Protein AF-A0A1E7FAP7-F1 (afdb_monomer_lite)

Foldseek 3Di:
DVCLQDADDDAEAALPDPCLCPPPVHNVVSRVVSLVVSLVSFQVLLVSLHEYEYEYYPCLVVVLVSLVCLQVVVVVVCPDDDDPPCQLVVSCSSGRLAYEHAQDQDFLVSLVSVVVVLCCSLPVPPPPPPDDDDDDDDDDDDDDDDDDDDDDDDDDDDDPDDDPPPPDDSRPDDHYAYEHWLVRQPVVQPDPVSVVRSLRNLVSDDPVRYHYALPDDDPVSRVVGRLSSVVSSVVSNVVVVPPPPPDDDDDDDDDPDPPCDPVNSVVVCVVVVHPPVVVVD

InterPro domains:
  IPR001130 3'-5' ssDNA/RNA exonuclease TatD-like [PF01026] (2-133)
  IPR032466 Metal-dependent hydrolase [SSF51556] (4-218)
  IPR053044 Metallo-dependent Hydrolase/TatD-type [PTHR47345] (1-240)

Organism: NCBI:txid635003

Secondary structure (DSSP, 8-state):
---TTPPEEEEEEETT-HHHHH-TTHHHHHHHHHHHHHHHHHHHHHHTT--EEEEEES-HHHHHHHHHHHHHHHHHH--S---TTTHHHHHHHTS-S-EEEET----HHHHHHHHHHHHHHH-GGG----------------------------------PPPTTTTS-TTSS--EEEEEEHIIIIIT--SHHHHHHHHHHHHHS-GGGEEEE---SSSTTHHHHHHHHHHHHHHHHHTTSSSS-SS---------S----HHHHHHHHHHTT--GGGG--

Sequence (281 aa):
MKHPKCLVGEIGLCKIAKWVRKHPKGKSFAMSIQKRIFKKQLLLAAKLRRPVSVHCVNCHGIFVETIKEIINNNNKDDGNNNKSQDNNSRLRRLLPPVIGMHSFTGTAHHVKELLELERQIVSPFSSSKVSRKRSKTRIKKSLEQQQQQGAPNGTNSDEEKEDPSSSQSSHNKPIFYFGFSHSVNYAMCTSEKSRKKGKKAVQAVPFNRLLVESDVHSPEDVAGGTIGAISYITWALLASSGDNNRNSSNNNDNNDGSKFTVKDIASITSKNGLTFLNSLD

pLDDT: mean 74.35, std 26.43, range [26.03, 98.62]

Radius of gyration: 24.29 Å; chains: 1; bounding box: 61×63×61 Å

Structure (mmCIF, N/CA/C/O backbone):
data_AF-A0A1E7FAP7-F1
#
_entry.id   AF-A0A1E7FAP7-F1
#
loop_
_atom_site.group_PDB
_atom_site.id
_atom_site.type_symbol
_atom_site.label_atom_id
_atom_site.label_alt_id
_atom_site.label_comp_id
_atom_site.label_asym_id
_atom_site.label_entity_id
_atom_site.label_seq_id
_atom_site.pdbx_PDB_ins_code
_atom_site.Cartn_x
_atom_site.Cartn_y
_atom_site.Cartn_z
_atom_site.occupancy
_atom_site.B_iso_or_equiv
_atom_site.auth_seq_id
_atom_site.auth_comp_id
_atom_site.auth_asym_id
_atom_site.auth_atom_id
_atom_site.pdbx_PDB_model_num
ATOM 1 N N . MET A 1 1 ? -23.107 -13.731 5.567 1.00 63.81 1 MET A N 1
ATOM 2 C CA . MET A 1 1 ? -22.367 -13.208 4.387 1.00 63.81 1 MET A CA 1
ATOM 3 C C . MET A 1 1 ? -21.853 -14.387 3.572 1.00 63.81 1 MET A C 1
ATOM 5 O O . MET A 1 1 ? -21.353 -15.318 4.184 1.00 63.81 1 MET A O 1
ATOM 9 N N . LYS A 1 2 ? -21.939 -14.341 2.234 1.00 83.06 2 LYS A N 1
ATOM 10 C CA . LYS A 1 2 ? -21.579 -15.460 1.335 1.00 83.06 2 LYS A CA 1
ATOM 11 C C . LYS A 1 2 ? -20.077 -15.804 1.314 1.00 83.06 2 LYS A C 1
ATOM 13 O O . LYS A 1 2 ? -19.728 -16.957 1.110 1.00 83.06 2 LYS A O 1
ATOM 18 N N . HIS A 1 3 ? -19.194 -14.838 1.586 1.00 85.62 3 HIS A N 1
ATOM 19 C CA . HIS A 1 3 ? -17.739 -15.051 1.584 1.00 85.62 3 HIS A CA 1
ATOM 20 C C . HIS A 1 3 ? -17.078 -14.485 2.851 1.00 85.62 3 HIS A C 1
ATOM 22 O O . HIS A 1 3 ? -16.508 -13.392 2.843 1.00 85.62 3 HIS A O 1
ATOM 28 N N . PRO A 1 4 ? -17.156 -15.211 3.980 1.00 83.44 4 PRO A N 1
ATOM 29 C CA . PRO A 1 4 ? -16.746 -14.708 5.284 1.00 83.44 4 PRO A CA 1
ATOM 30 C C . PRO A 1 4 ? -15.230 -14.610 5.472 1.00 83.44 4 PRO A C 1
ATOM 32 O O . PRO A 1 4 ? -14.810 -14.119 6.516 1.00 83.44 4 PRO A O 1
ATOM 35 N N . LYS A 1 5 ? -14.411 -15.005 4.490 1.00 86.81 5 LYS A N 1
ATOM 36 C CA . LYS A 1 5 ? -12.938 -14.917 4.525 1.00 86.81 5 LYS A CA 1
ATOM 37 C C . LYS A 1 5 ? -12.346 -13.950 3.489 1.00 86.81 5 LYS A C 1
ATOM 39 O O . LYS A 1 5 ? -11.139 -13.746 3.489 1.00 86.81 5 LYS A O 1
ATOM 44 N N . CYS A 1 6 ? -13.167 -13.326 2.640 1.00 89.31 6 CYS A N 1
ATOM 45 C CA . CYS A 1 6 ? -12.666 -12.361 1.661 1.00 89.31 6 CYS A CA 1
ATOM 46 C C . CYS A 1 6 ? -12.089 -11.115 2.340 1.00 89.31 6 CYS A C 1
ATOM 48 O O . CYS A 1 6 ? -12.597 -10.671 3.376 1.00 89.31 6 CYS A O 1
ATOM 50 N N . LEU A 1 7 ? -11.050 -10.556 1.725 1.00 94.44 7 LEU A N 1
ATOM 51 C CA . LEU A 1 7 ? -10.516 -9.228 2.019 1.00 94.44 7 LEU A CA 1
ATOM 52 C C . LEU A 1 7 ? -11.268 -8.152 1.221 1.00 94.44 7 LEU A C 1
ATOM 54 O O . LEU A 1 7 ? -12.031 -8.463 0.307 1.00 94.44 7 LEU A O 1
ATOM 58 N N . VAL A 1 8 ? -11.050 -6.884 1.564 1.00 96.31 8 VAL A N 1
ATOM 59 C CA . VAL A 1 8 ? -11.522 -5.731 0.786 1.00 96.31 8 VAL A CA 1
ATOM 60 C C . VAL A 1 8 ? -10.364 -5.210 -0.066 1.00 96.31 8 VAL A C 1
ATOM 62 O O . VAL A 1 8 ? -9.331 -4.811 0.465 1.00 96.31 8 VAL A O 1
ATOM 65 N N . GLY A 1 9 ? -10.519 -5.196 -1.385 1.00 93.25 9 GLY A N 1
ATOM 66 C CA . GLY A 1 9 ? -9.482 -4.698 -2.283 1.00 93.25 9 GLY A CA 1
ATOM 67 C C . GLY A 1 9 ? -9.866 -4.805 -3.762 1.00 93.25 9 GLY A C 1
ATOM 68 O O . GLY A 1 9 ? -10.858 -5.449 -4.088 1.00 93.25 9 GLY A O 1
ATOM 69 N N . GLU A 1 10 ? -9.123 -4.165 -4.664 1.00 95.31 10 GLU A N 1
ATOM 70 C CA . GLU A 1 10 ? -8.099 -3.152 -4.357 1.00 95.31 10 GLU A CA 1
ATOM 71 C C . GLU A 1 10 ? -8.735 -1.778 -4.105 1.00 95.31 10 GLU A C 1
ATOM 73 O O . GLU A 1 10 ? -9.495 -1.257 -4.921 1.00 95.31 10 GLU A O 1
ATOM 78 N N . ILE A 1 11 ? -8.416 -1.175 -2.958 1.00 97.94 11 ILE A N 1
ATOM 79 C CA . ILE A 1 11 ? -8.806 0.203 -2.620 1.00 97.94 11 ILE A CA 1
ATOM 80 C C . ILE A 1 11 ? -7.554 1.071 -2.571 1.00 97.94 11 ILE A C 1
ATOM 82 O O . ILE A 1 11 ? -6.468 0.553 -2.321 1.00 97.94 11 ILE A O 1
ATOM 86 N N . GLY A 1 12 ? -7.642 2.387 -2.777 1.00 97.31 12 GLY A N 1
ATOM 87 C CA . GLY A 1 12 ? -6.394 3.142 -2.771 1.00 97.31 12 GLY A CA 1
ATOM 88 C C . GLY A 1 12 ? -6.395 4.587 -3.224 1.00 97.31 12 GLY A C 1
ATOM 89 O O . GLY A 1 12 ? -7.428 5.205 -3.481 1.00 97.31 12 GLY A O 1
ATOM 90 N N . LEU A 1 13 ? -5.170 5.104 -3.324 1.00 98.12 13 LEU A N 1
ATOM 91 C CA . LEU A 1 13 ? -4.847 6.470 -3.721 1.00 98.12 13 LEU A CA 1
ATOM 92 C C . LEU A 1 13 ? -3.794 6.460 -4.836 1.00 98.12 13 LEU A C 1
ATOM 94 O O . LEU A 1 13 ? -2.697 5.927 -4.672 1.00 98.12 13 LEU A O 1
ATOM 98 N N . CYS A 1 14 ? -4.089 7.102 -5.963 1.00 97.56 14 CYS A N 1
ATOM 99 C CA . CYS A 1 14 ? -3.213 7.122 -7.128 1.00 97.56 14 CYS A CA 1
ATOM 100 C C . CYS A 1 14 ? -3.229 8.491 -7.814 1.00 97.56 14 CYS A C 1
ATOM 102 O O . CYS A 1 14 ? -4.152 8.837 -8.553 1.00 97.56 14 CYS A O 1
ATOM 104 N N . LYS A 1 15 ? -2.147 9.260 -7.625 1.00 96.44 15 LYS A N 1
ATOM 105 C CA . LYS A 1 15 ? -1.979 10.604 -8.213 1.00 96.44 15 LYS A CA 1
ATOM 106 C C . LYS A 1 15 ? -1.785 10.583 -9.727 1.00 96.44 15 LYS A C 1
ATOM 108 O O . LYS A 1 15 ? -1.886 11.636 -10.359 1.00 96.44 15 LYS A O 1
ATOM 113 N N . ILE A 1 16 ? -1.435 9.423 -10.284 1.00 94.75 16 ILE A N 1
ATOM 114 C CA . ILE A 1 16 ? -1.139 9.243 -11.710 1.00 94.75 16 ILE A CA 1
ATOM 115 C C . ILE A 1 16 ? -2.283 8.569 -12.475 1.00 94.75 16 ILE A C 1
ATOM 117 O O . ILE A 1 16 ? -2.218 8.484 -13.704 1.00 94.75 16 ILE A O 1
ATOM 121 N N . ALA A 1 17 ? -3.351 8.158 -11.782 1.00 95.12 17 ALA A N 1
ATOM 122 C CA . ALA A 1 17 ? -4.531 7.578 -12.405 1.00 95.12 17 ALA A CA 1
ATOM 123 C C . ALA A 1 17 ? -5.078 8.508 -13.497 1.00 95.12 17 ALA A C 1
ATOM 125 O O . ALA A 1 17 ? -5.172 9.726 -13.309 1.00 95.12 17 ALA A O 1
ATOM 126 N N . LYS A 1 18 ? -5.452 7.932 -14.648 1.00 96.25 18 LYS A N 1
ATOM 127 C CA . LYS A 1 18 ? -5.958 8.686 -15.810 1.00 96.25 18 LYS A CA 1
ATOM 128 C C . LYS A 1 18 ? -7.118 9.601 -15.416 1.00 96.25 18 LYS A C 1
ATOM 130 O O . LYS A 1 18 ? -7.102 10.774 -15.773 1.00 96.25 18 LYS A O 1
ATOM 135 N N . TRP A 1 19 ? -8.065 9.083 -14.631 1.00 95.75 19 TRP A N 1
ATOM 136 C CA . TRP A 1 19 ? -9.213 9.843 -14.136 1.00 95.75 19 TRP A CA 1
ATOM 137 C C . TRP A 1 19 ? -8.796 11.035 -13.264 1.00 95.75 19 TRP A C 1
ATOM 139 O O . TRP A 1 19 ? -9.267 12.141 -13.492 1.00 95.75 19 TRP A O 1
ATOM 149 N N . VAL A 1 20 ? -7.840 10.855 -12.344 1.00 96.38 20 VAL A N 1
ATOM 150 C CA . VAL A 1 20 ? -7.323 11.943 -11.492 1.00 96.38 20 VAL A CA 1
ATOM 151 C C . VAL A 1 20 ? -6.638 13.034 -12.317 1.00 96.38 20 VAL A C 1
ATOM 153 O O . VAL A 1 20 ? -6.824 14.220 -12.052 1.00 96.38 20 VAL A O 1
ATOM 156 N N . ARG A 1 21 ? -5.845 12.648 -13.324 1.00 96.94 21 ARG A N 1
ATOM 157 C CA . ARG A 1 21 ? -5.105 13.599 -14.168 1.00 96.94 21 ARG A CA 1
ATOM 158 C C . ARG A 1 21 ? -5.990 14.351 -15.161 1.00 96.94 21 ARG A C 1
ATOM 160 O O . ARG A 1 21 ? -5.651 15.475 -15.506 1.00 96.94 21 ARG A O 1
ATOM 167 N N . LYS A 1 22 ? -7.081 13.736 -15.625 1.00 97.06 22 LYS A N 1
ATOM 168 C CA . LYS A 1 22 ? -7.977 14.288 -16.656 1.00 97.06 22 LYS A CA 1
ATOM 169 C C . LYS A 1 22 ? -9.318 14.790 -16.106 1.00 97.06 22 LYS A C 1
ATOM 171 O O . LYS A 1 22 ? -10.223 15.067 -16.885 1.00 97.06 22 LYS A O 1
ATOM 176 N N . HIS A 1 23 ? -9.480 14.870 -14.786 1.00 97.69 23 HIS A N 1
ATOM 177 C CA . HIS A 1 23 ? -10.752 15.267 -14.192 1.00 97.69 23 HIS A CA 1
ATOM 178 C C . HIS A 1 23 ? -11.113 16.720 -14.567 1.00 97.69 23 HIS A C 1
ATOM 180 O O . HIS A 1 23 ? -10.270 17.598 -14.369 1.00 97.69 23 HIS A O 1
ATOM 186 N N . PRO A 1 24 ? -12.354 17.021 -15.004 1.00 97.44 24 PRO A N 1
ATOM 187 C CA . PRO A 1 24 ? -12.743 18.363 -15.466 1.00 97.44 24 PRO A CA 1
ATOM 188 C C . PRO A 1 24 ? -12.530 19.475 -14.430 1.00 97.44 24 PRO A C 1
ATOM 190 O O . PRO A 1 24 ? -12.135 20.583 -14.762 1.00 97.44 24 PRO A O 1
ATOM 193 N N . LYS A 1 25 ? -12.741 19.161 -13.146 1.00 97.62 25 LYS A N 1
ATOM 194 C CA . LYS A 1 25 ? -12.529 20.086 -12.012 1.00 97.62 25 LYS A CA 1
ATOM 195 C C . LYS A 1 25 ? -11.083 20.114 -11.482 1.00 97.62 25 LYS A C 1
ATOM 197 O O . LYS A 1 25 ? -10.828 20.607 -10.387 1.00 97.62 25 LYS A O 1
ATOM 202 N N . GLY A 1 26 ? -10.142 19.528 -12.221 1.00 97.50 26 GLY A N 1
ATOM 203 C CA . GLY A 1 26 ? -8.725 19.485 -11.878 1.00 97.50 26 GLY A CA 1
ATOM 204 C C . GLY A 1 26 ? -8.324 18.387 -10.886 1.00 97.50 26 GLY A C 1
ATOM 205 O O . GLY A 1 26 ? -9.141 17.731 -10.233 1.00 97.50 26 GLY A O 1
ATOM 206 N N . LYS A 1 27 ? -7.003 18.2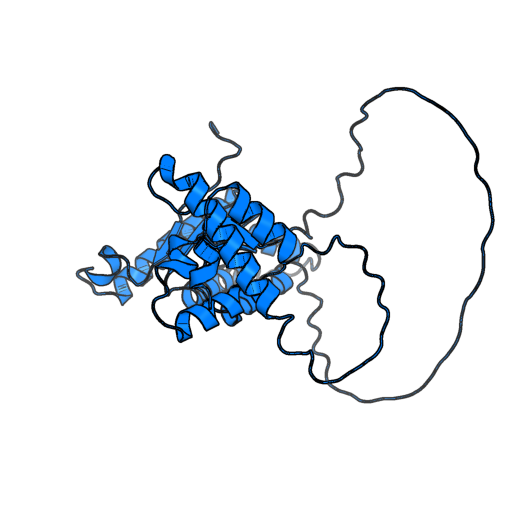03 -10.767 1.00 96.44 27 LYS A N 1
ATOM 207 C CA . LYS A 1 27 ? -6.366 17.131 -9.984 1.00 96.44 27 LYS A CA 1
ATOM 208 C C . LYS A 1 27 ? -6.671 17.204 -8.489 1.00 96.44 27 LYS A C 1
ATOM 210 O O . LYS A 1 27 ? -6.898 16.168 -7.873 1.00 96.44 27 LYS A O 1
ATOM 215 N N . SER A 1 28 ? -6.661 18.402 -7.900 1.00 96.88 28 SER A N 1
ATOM 216 C CA . SER A 1 28 ? -6.906 18.581 -6.459 1.00 96.88 28 SER A CA 1
ATOM 217 C C . SER A 1 28 ? -8.310 18.106 -6.072 1.00 96.88 28 SER A C 1
ATOM 219 O O . SER A 1 28 ? -8.473 17.313 -5.145 1.00 96.88 28 SER A O 1
ATOM 221 N N . PHE A 1 29 ? -9.315 18.490 -6.865 1.00 97.94 29 PHE A N 1
ATOM 222 C CA . PHE A 1 29 ? -10.693 18.044 -6.684 1.00 97.94 29 PHE A CA 1
ATOM 223 C C . PHE A 1 29 ? -10.840 16.526 -6.862 1.00 97.94 29 PHE A C 1
ATOM 225 O O . PHE A 1 29 ? -11.475 15.855 -6.053 1.00 97.94 29 PHE A O 1
ATOM 232 N N . ALA A 1 30 ? -10.213 15.948 -7.888 1.00 97.75 30 ALA A N 1
ATOM 233 C CA . ALA A 1 30 ? -10.249 14.500 -8.088 1.00 97.75 30 ALA A CA 1
ATOM 234 C C . ALA A 1 30 ? -9.602 13.735 -6.920 1.00 97.75 30 ALA A C 1
ATOM 236 O O . ALA A 1 30 ? -10.143 12.736 -6.443 1.00 97.75 30 ALA A O 1
ATOM 237 N N . MET A 1 31 ? -8.466 14.230 -6.418 1.00 97.62 31 MET A N 1
ATOM 238 C CA . MET A 1 31 ? -7.789 13.657 -5.255 1.00 97.62 31 MET A CA 1
ATOM 239 C C . MET A 1 31 ? -8.633 13.761 -3.983 1.00 97.62 31 MET A C 1
ATOM 241 O O . MET A 1 31 ? -8.606 12.827 -3.183 1.00 97.62 31 MET A O 1
ATOM 245 N N . SER A 1 32 ? -9.402 14.839 -3.789 1.00 97.81 32 SER A N 1
ATOM 246 C CA . SER A 1 32 ? -10.282 14.965 -2.619 1.00 97.81 32 SER A CA 1
ATOM 247 C C . SER A 1 32 ? -11.418 13.937 -2.651 1.00 97.81 32 SER A C 1
ATOM 249 O O . SER A 1 32 ? -11.712 13.313 -1.628 1.00 97.81 32 SER A O 1
ATOM 251 N N . ILE A 1 33 ? -11.993 13.667 -3.831 1.00 98.06 33 ILE A N 1
ATOM 252 C CA . ILE A 1 33 ? -12.966 12.581 -4.020 1.00 98.06 33 ILE A CA 1
ATOM 253 C C . ILE A 1 33 ? -12.321 11.227 -3.722 1.00 98.06 33 ILE A C 1
ATOM 255 O O . ILE A 1 33 ? -12.885 10.447 -2.953 1.00 98.06 33 ILE A O 1
ATOM 259 N N . GLN A 1 34 ? -11.142 10.960 -4.292 1.00 97.94 34 GLN A N 1
ATOM 260 C CA . GLN A 1 34 ? -10.440 9.691 -4.105 1.00 97.94 34 GLN A CA 1
ATOM 261 C C . GLN A 1 34 ? -10.106 9.448 -2.624 1.00 97.94 34 GLN A C 1
ATOM 263 O O . GLN A 1 34 ? -10.447 8.392 -2.098 1.00 97.94 34 GLN A O 1
ATOM 268 N N . LYS A 1 35 ? -9.557 10.452 -1.918 1.00 98.31 35 LYS A N 1
ATOM 269 C CA . LYS A 1 35 ? -9.295 10.407 -0.465 1.00 98.31 35 LYS A CA 1
ATOM 270 C C . LYS A 1 35 ? -10.569 10.125 0.331 1.00 98.31 35 LYS A C 1
ATOM 272 O O . LYS A 1 35 ? -10.563 9.274 1.218 1.00 98.31 35 LYS A O 1
ATOM 277 N N . ARG A 1 36 ? -11.681 10.788 -0.008 1.00 98.12 36 ARG A N 1
ATOM 278 C CA . ARG A 1 36 ? -12.974 10.600 0.666 1.00 98.12 36 ARG A CA 1
ATOM 279 C C . ARG A 1 36 ? -13.523 9.182 0.492 1.00 98.12 36 ARG A C 1
ATOM 281 O O . ARG A 1 36 ? -13.986 8.597 1.469 1.00 98.12 36 ARG A O 1
ATOM 288 N N . ILE A 1 37 ? -13.489 8.639 -0.725 1.00 98.12 37 ILE A N 1
ATOM 289 C CA . ILE A 1 37 ? -13.960 7.273 -1.010 1.00 98.12 37 ILE A CA 1
ATOM 290 C C . ILE A 1 37 ? -13.062 6.255 -0.307 1.00 98.12 37 ILE A C 1
ATOM 292 O O . ILE A 1 37 ? -13.565 5.405 0.424 1.00 98.12 37 ILE A O 1
ATOM 296 N N . PHE A 1 38 ? -11.746 6.408 -0.444 1.00 98.50 38 PHE A N 1
ATOM 297 C CA . PHE A 1 38 ? -10.759 5.551 0.199 1.00 98.50 38 PHE A CA 1
ATOM 298 C C . PHE A 1 38 ? -10.941 5.494 1.725 1.00 98.50 38 PHE A C 1
ATOM 300 O O . PHE A 1 38 ? -11.019 4.410 2.302 1.00 98.50 38 PHE A O 1
ATOM 307 N N . LYS A 1 39 ? -11.116 6.650 2.383 1.00 98.12 39 LYS A N 1
ATOM 308 C CA . LYS A 1 39 ? -11.398 6.732 3.827 1.00 98.12 39 LYS A CA 1
ATOM 309 C C . LYS A 1 39 ? -12.672 5.973 4.208 1.00 98.12 39 LYS A C 1
ATOM 311 O O . LYS A 1 39 ? -12.667 5.224 5.180 1.00 98.12 39 LYS A O 1
ATOM 316 N N . LYS A 1 40 ? -13.757 6.121 3.437 1.00 97.81 40 LYS A N 1
ATOM 317 C CA . LYS A 1 40 ? -15.011 5.382 3.678 1.00 97.81 40 LYS A CA 1
ATOM 318 C C . LYS A 1 40 ? -14.829 3.869 3.522 1.00 97.81 40 LYS A C 1
ATOM 320 O O . LYS A 1 40 ? -15.354 3.120 4.340 1.00 97.81 40 LYS A O 1
ATOM 325 N N . GLN A 1 41 ? -14.076 3.424 2.517 1.00 98.12 41 GLN A N 1
ATOM 326 C CA . GLN A 1 41 ? -13.780 2.004 2.305 1.00 98.12 41 GLN A CA 1
ATOM 327 C C . GLN A 1 41 ? -12.939 1.419 3.449 1.00 98.12 41 GLN A C 1
ATOM 329 O O . GLN A 1 41 ? -13.262 0.337 3.937 1.00 98.12 41 GLN A O 1
ATOM 334 N N . LEU A 1 42 ? -11.928 2.152 3.934 1.00 97.94 42 LEU A N 1
ATOM 335 C CA . LEU A 1 42 ? -11.142 1.757 5.109 1.00 97.94 42 LEU A CA 1
ATOM 336 C C . LEU A 1 42 ? -12.013 1.599 6.360 1.00 97.94 42 LEU A C 1
ATOM 338 O O . LEU A 1 42 ? -11.922 0.580 7.040 1.00 97.94 42 LEU A O 1
ATOM 342 N N . LEU A 1 43 ? -12.875 2.579 6.648 1.00 96.38 43 LEU A N 1
ATOM 343 C CA . LEU A 1 43 ? -13.772 2.535 7.808 1.00 96.38 43 LEU A CA 1
ATOM 344 C C . LEU A 1 43 ? -14.787 1.389 7.705 1.00 96.38 43 LEU A C 1
ATOM 346 O O . LEU A 1 43 ? -15.072 0.719 8.697 1.00 96.38 43 LEU A O 1
ATOM 350 N N . LEU A 1 44 ? -15.309 1.121 6.504 1.00 95.69 44 LEU A N 1
ATOM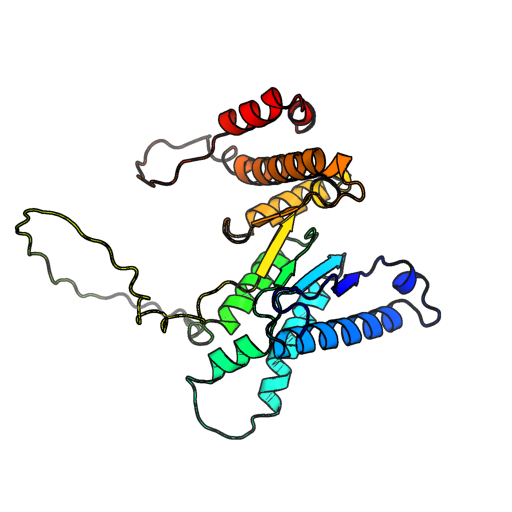 351 C CA . LEU A 1 44 ? -16.192 -0.020 6.272 1.00 95.69 44 LEU A CA 1
ATOM 352 C C . LEU A 1 44 ? -15.460 -1.348 6.510 1.00 95.69 44 LEU A C 1
ATOM 354 O O . LEU A 1 44 ? -15.986 -2.217 7.203 1.00 95.69 44 LEU A O 1
ATOM 358 N N . ALA A 1 45 ? -14.239 -1.500 5.994 1.00 96.62 45 ALA A N 1
ATOM 359 C CA . ALA A 1 45 ? -13.423 -2.689 6.227 1.00 96.62 45 ALA A CA 1
ATOM 360 C C . ALA A 1 45 ? -13.073 -2.867 7.714 1.00 96.62 45 ALA A C 1
ATOM 362 O O . ALA A 1 45 ? -13.139 -3.984 8.228 1.00 96.62 45 ALA A O 1
ATOM 363 N N . ALA A 1 46 ? -12.795 -1.773 8.432 1.00 95.38 46 ALA A N 1
ATOM 364 C CA . ALA A 1 46 ? -12.611 -1.782 9.881 1.00 95.38 46 ALA A CA 1
ATOM 365 C C . ALA A 1 46 ? -13.869 -2.283 10.608 1.00 95.38 46 ALA A C 1
ATOM 367 O O . ALA A 1 46 ? -13.777 -3.226 11.395 1.00 95.38 46 ALA A O 1
ATOM 368 N N . LYS A 1 47 ? -15.050 -1.737 10.277 1.00 93.62 47 LYS A N 1
ATOM 369 C CA . LYS A 1 47 ? -16.347 -2.152 10.844 1.00 93.62 47 LYS A CA 1
ATOM 370 C C . LYS A 1 47 ? -16.647 -3.630 10.587 1.00 93.62 47 LYS A C 1
ATOM 372 O O . LYS A 1 47 ? -17.125 -4.325 11.474 1.00 93.62 47 LYS A O 1
ATOM 377 N N . LEU A 1 48 ? -16.340 -4.118 9.387 1.00 93.25 48 LEU A N 1
ATOM 378 C CA . LEU A 1 48 ? -16.553 -5.512 8.991 1.00 93.25 48 LEU A CA 1
ATOM 379 C C . LEU A 1 48 ? -15.422 -6.457 9.433 1.00 93.25 48 LEU A C 1
ATOM 381 O O . LEU A 1 48 ? -15.482 -7.647 9.124 1.00 93.25 48 LEU A O 1
ATOM 385 N N . ARG A 1 49 ? -14.389 -5.939 10.114 1.00 93.88 49 ARG A N 1
ATOM 386 C CA . ARG A 1 49 ? -13.175 -6.671 10.517 1.00 93.88 49 ARG A CA 1
ATOM 387 C C . ARG A 1 49 ? -12.513 -7.412 9.346 1.00 93.88 49 ARG A C 1
ATOM 389 O O . ARG A 1 49 ? -12.094 -8.558 9.476 1.00 93.88 49 ARG A O 1
ATOM 396 N N . ARG A 1 50 ? -12.402 -6.741 8.197 1.00 95.31 50 ARG A N 1
ATOM 397 C CA . ARG A 1 50 ? -11.824 -7.281 6.957 1.00 95.31 50 ARG A CA 1
ATOM 398 C C . ARG A 1 50 ? -10.410 -6.765 6.721 1.00 95.31 50 ARG A C 1
ATOM 400 O O . ARG A 1 50 ? -10.226 -5.551 6.780 1.00 95.31 50 ARG A O 1
ATOM 407 N N . PRO A 1 51 ? -9.427 -7.637 6.423 1.00 96.88 51 PRO A N 1
ATOM 408 C CA . PRO A 1 51 ? -8.152 -7.204 5.863 1.00 96.88 51 PRO A CA 1
ATOM 409 C C . PRO A 1 51 ? -8.367 -6.372 4.600 1.00 96.88 51 PRO A C 1
ATOM 411 O O . PRO A 1 51 ? -9.347 -6.590 3.879 1.00 96.88 51 PRO A O 1
ATOM 414 N N . VAL A 1 52 ? -7.450 -5.450 4.324 1.00 98.31 52 VAL A N 1
ATOM 415 C CA . VAL A 1 52 ? -7.475 -4.648 3.097 1.00 98.31 52 VAL A CA 1
ATOM 416 C C . VAL A 1 52 ? -6.203 -4.839 2.285 1.00 98.31 52 VAL A C 1
ATOM 418 O O . VAL A 1 52 ? -5.112 -4.875 2.854 1.00 98.31 52 VAL A O 1
ATOM 421 N N . SER A 1 53 ? -6.354 -4.913 0.963 1.00 98.31 53 SER A N 1
ATOM 422 C CA . SER A 1 53 ? -5.259 -4.671 0.017 1.00 98.31 53 SER A CA 1
ATOM 423 C C . SER A 1 53 ? -5.343 -3.223 -0.469 1.00 98.31 53 SER A C 1
ATOM 425 O O . SER A 1 53 ? -6.408 -2.775 -0.916 1.00 98.31 53 SER A O 1
ATOM 427 N N . VAL A 1 54 ? -4.247 -2.476 -0.323 1.00 98.56 54 VAL A N 1
ATOM 428 C CA . VAL A 1 54 ? -4.172 -1.041 -0.605 1.00 98.56 54 VAL A CA 1
ATOM 429 C C . VAL A 1 54 ? -3.204 -0.746 -1.738 1.00 98.56 54 VAL A C 1
ATOM 431 O O . VAL A 1 54 ? -1.993 -0.890 -1.593 1.00 98.56 54 VAL A O 1
ATOM 434 N N . HIS A 1 55 ? -3.745 -0.184 -2.813 1.00 98.06 55 HIS A N 1
ATOM 435 C CA . HIS A 1 55 ? -2.989 0.448 -3.882 1.00 98.06 55 HIS A CA 1
ATOM 436 C C . HIS A 1 55 ? -2.592 1.879 -3.480 1.00 98.06 55 HIS A C 1
ATOM 438 O O . HIS A 1 55 ? -3.443 2.719 -3.172 1.00 98.06 55 HIS A O 1
ATOM 444 N N . CYS A 1 56 ? -1.301 2.215 -3.500 1.00 98.06 56 CYS A N 1
ATOM 445 C CA . CYS A 1 56 ? -0.853 3.573 -3.173 1.00 98.06 56 CYS A CA 1
ATOM 446 C C . CYS A 1 56 ? 0.322 4.022 -4.045 1.00 98.06 56 CYS A C 1
ATOM 448 O O . CYS A 1 56 ? 1.468 3.630 -3.827 1.00 98.06 56 CYS A O 1
ATOM 450 N N . VAL A 1 57 ? 0.051 4.910 -5.007 1.00 95.94 57 VAL A N 1
ATOM 451 C CA . VAL A 1 57 ? 1.056 5.406 -5.961 1.00 95.94 57 VAL A CA 1
ATOM 452 C C . VAL A 1 57 ? 1.138 6.926 -5.913 1.00 95.94 57 VAL A C 1
ATOM 454 O O . VAL A 1 57 ? 0.163 7.648 -6.150 1.00 95.94 57 VAL A O 1
ATOM 457 N N . ASN A 1 58 ? 2.330 7.435 -5.583 1.00 94.69 58 ASN A N 1
ATOM 458 C CA . ASN A 1 58 ? 2.618 8.860 -5.365 1.00 94.69 58 ASN A CA 1
ATOM 459 C C . ASN A 1 58 ? 1.727 9.541 -4.300 1.00 94.69 58 ASN A C 1
ATOM 461 O O . ASN A 1 58 ? 1.659 10.773 -4.227 1.00 94.69 58 ASN A O 1
ATOM 465 N N . CYS A 1 59 ? 1.074 8.753 -3.440 1.00 97.06 59 CYS A N 1
ATOM 466 C CA . CYS A 1 59 ? 0.111 9.225 -2.440 1.00 97.06 59 CYS A CA 1
ATOM 467 C C . CYS A 1 59 ? 0.445 8.823 -1.001 1.00 97.06 59 CYS A C 1
ATOM 469 O O . CYS A 1 59 ? -0.378 9.059 -0.127 1.00 97.06 59 CYS A O 1
ATOM 471 N N . HIS A 1 60 ? 1.633 8.276 -0.729 1.00 97.94 60 HIS A N 1
ATOM 472 C CA . HIS A 1 60 ? 2.000 7.750 0.596 1.00 97.94 60 HIS A CA 1
ATOM 473 C C . HIS A 1 60 ? 1.825 8.766 1.735 1.00 97.94 60 HIS A C 1
ATOM 475 O O . HIS A 1 60 ? 1.277 8.417 2.773 1.00 97.94 60 HIS A O 1
ATOM 481 N N . GLY A 1 61 ? 2.165 10.041 1.516 1.00 97.25 61 GLY A N 1
ATOM 482 C CA . GLY A 1 61 ? 1.887 11.101 2.496 1.00 97.25 61 GLY A CA 1
ATOM 483 C C . GLY A 1 61 ? 0.389 11.331 2.759 1.00 97.25 61 GLY A C 1
ATOM 484 O O . GLY A 1 61 ? -0.012 11.473 3.907 1.00 97.25 61 GLY A O 1
ATOM 485 N N . ILE A 1 62 ? -0.455 11.288 1.718 1.00 97.50 62 ILE A N 1
ATOM 486 C CA . ILE A 1 62 ? -1.922 11.426 1.850 1.00 97.50 62 ILE A CA 1
ATOM 487 C C . ILE A 1 62 ? -2.513 10.189 2.536 1.00 97.50 62 ILE A C 1
ATOM 489 O O . ILE A 1 62 ? -3.448 10.299 3.325 1.00 97.50 62 ILE A O 1
ATOM 493 N N . PHE A 1 63 ? -1.970 9.003 2.251 1.00 98.31 63 PHE A N 1
ATOM 494 C CA . PHE A 1 63 ? -2.346 7.768 2.931 1.00 98.31 63 PHE A CA 1
ATOM 495 C C . PHE A 1 63 ? -2.066 7.874 4.434 1.00 98.31 63 PHE A C 1
ATOM 497 O O . PHE A 1 63 ? -2.987 7.709 5.230 1.00 98.31 63 PHE A O 1
ATOM 504 N N . VAL A 1 64 ? -0.841 8.247 4.819 1.00 97.44 64 VAL A N 1
ATOM 505 C CA . VAL A 1 64 ? -0.462 8.456 6.224 1.00 97.44 64 VAL A CA 1
ATOM 506 C C . VAL A 1 64 ? -1.354 9.501 6.902 1.00 97.44 64 VAL A C 1
ATOM 508 O O . VAL A 1 64 ? -1.860 9.263 7.997 1.00 97.44 64 VAL A O 1
ATOM 511 N N . GLU A 1 65 ? -1.588 10.640 6.249 1.00 96.69 65 GLU A N 1
ATOM 512 C CA . GLU A 1 65 ? -2.494 11.684 6.737 1.00 96.69 65 GLU A CA 1
ATOM 513 C C . GLU A 1 65 ? -3.912 11.138 6.966 1.00 96.69 65 GLU A C 1
ATOM 515 O O . GLU A 1 65 ? -4.504 11.375 8.013 1.00 96.69 65 GLU A O 1
ATOM 520 N N . THR A 1 66 ? -4.435 10.337 6.034 1.00 97.25 66 THR A N 1
ATOM 521 C CA . THR A 1 66 ? -5.770 9.730 6.150 1.00 97.25 66 THR A CA 1
ATOM 522 C C . THR A 1 66 ? -5.864 8.796 7.359 1.00 97.25 66 THR A C 1
ATOM 524 O O . THR A 1 66 ? -6.865 8.825 8.072 1.00 97.25 66 THR A O 1
ATOM 527 N N . ILE A 1 67 ? -4.824 7.997 7.625 1.00 95.94 67 ILE A N 1
ATOM 528 C CA . ILE A 1 67 ? -4.763 7.139 8.817 1.00 95.94 67 ILE A CA 1
ATOM 529 C C . ILE A 1 67 ? -4.743 7.992 10.095 1.00 95.94 67 ILE A C 1
ATOM 531 O O . ILE A 1 67 ? -5.536 7.742 11.003 1.00 95.94 67 ILE A O 1
ATOM 535 N N . LYS A 1 68 ? -3.913 9.044 10.144 1.00 94.25 68 LYS A N 1
ATOM 536 C CA . LYS A 1 68 ? -3.860 9.988 11.277 1.00 94.25 68 LYS A CA 1
ATOM 537 C C . LYS A 1 68 ? -5.212 10.669 11.522 1.00 94.25 68 LYS A C 1
ATOM 539 O O . LYS A 1 68 ? -5.641 10.772 12.665 1.00 94.25 68 LYS A O 1
ATOM 544 N N . GLU A 1 69 ? -5.915 11.094 10.471 1.00 94.12 69 GLU A N 1
ATOM 545 C CA . GLU A 1 69 ? -7.258 11.677 10.588 1.00 94.12 69 GLU A CA 1
ATOM 546 C C . GLU A 1 69 ? -8.280 10.704 11.186 1.00 94.12 69 GLU A C 1
ATOM 548 O O . GLU A 1 69 ? -9.112 11.117 11.989 1.00 94.12 69 GLU A O 1
ATOM 553 N N . ILE A 1 70 ? -8.259 9.428 10.780 1.00 93.06 70 ILE A N 1
ATOM 554 C CA . ILE A 1 70 ? -9.173 8.408 11.322 1.00 93.06 70 ILE A CA 1
ATOM 555 C C . ILE A 1 70 ? -8.951 8.246 12.830 1.00 93.06 70 ILE A C 1
ATOM 557 O O . ILE A 1 70 ? -9.914 8.187 13.593 1.00 93.06 70 ILE A O 1
ATOM 561 N N . ILE A 1 71 ? -7.687 8.215 13.252 1.00 89.44 71 ILE A N 1
ATOM 562 C CA . ILE A 1 71 ? -7.297 8.075 14.658 1.00 89.44 71 ILE A CA 1
ATOM 563 C C . ILE A 1 71 ? -7.708 9.322 15.455 1.00 89.44 71 ILE A C 1
ATOM 565 O O . ILE A 1 71 ? -8.353 9.205 16.491 1.00 89.44 71 ILE A O 1
ATOM 569 N N . ASN A 1 72 ? -7.399 10.519 14.951 1.00 87.69 72 ASN A N 1
ATOM 570 C CA . ASN A 1 72 ? -7.610 11.771 15.680 1.00 87.69 72 ASN A CA 1
ATOM 571 C C . ASN A 1 72 ? -9.076 12.210 15.758 1.00 87.69 72 ASN A C 1
ATOM 573 O O . ASN A 1 72 ? -9.462 12.835 16.743 1.00 87.69 72 ASN A O 1
ATOM 577 N N . ASN A 1 73 ? -9.897 11.920 14.743 1.00 83.25 73 ASN A N 1
ATOM 578 C CA . ASN A 1 73 ? -11.298 12.350 14.742 1.00 83.25 73 ASN A CA 1
ATOM 579 C C . ASN A 1 73 ? -12.127 11.649 15.826 1.00 83.25 73 ASN A C 1
ATOM 581 O O . ASN A 1 73 ? -13.030 12.271 16.366 1.00 83.25 73 ASN A O 1
ATOM 585 N N . ASN A 1 74 ? -11.787 10.413 16.200 1.00 70.00 74 ASN A N 1
ATOM 586 C CA . ASN A 1 74 ? -12.486 9.713 17.282 1.00 70.00 74 ASN A CA 1
ATOM 587 C C . ASN A 1 74 ? -12.171 10.293 18.670 1.00 70.00 74 ASN A C 1
ATOM 589 O O . ASN A 1 74 ? -13.006 10.217 19.561 1.00 70.00 74 ASN A O 1
ATOM 593 N N . ASN A 1 75 ? -11.015 10.941 18.851 1.00 62.31 75 ASN A N 1
ATOM 594 C CA . ASN A 1 75 ? -10.663 11.571 20.129 1.00 62.31 75 ASN A CA 1
ATOM 595 C C . ASN A 1 75 ? -11.500 12.830 20.434 1.00 62.31 75 ASN A C 1
ATOM 597 O O . ASN A 1 75 ? -11.438 13.327 21.553 1.00 62.31 75 ASN A O 1
ATOM 601 N N . LYS A 1 76 ? -12.231 13.382 19.452 1.00 59.41 76 LYS A N 1
ATOM 602 C CA . LYS A 1 76 ? -13.052 14.593 19.627 1.00 59.41 76 LYS A CA 1
ATOM 603 C C . LYS A 1 76 ? -14.493 14.306 20.052 1.00 59.41 76 LYS A C 1
ATOM 605 O O . LYS A 1 76 ? -15.109 15.190 20.637 1.00 59.41 76 LYS A O 1
ATOM 610 N N . ASP A 1 77 ? -15.002 13.106 19.781 1.00 56.25 77 ASP A N 1
ATOM 611 C CA . ASP A 1 77 ? -16.385 12.731 20.103 1.00 56.25 77 ASP A CA 1
ATOM 612 C C . ASP A 1 77 ? -16.523 12.183 21.544 1.00 56.25 77 ASP A C 1
ATOM 614 O O . ASP A 1 77 ? -17.603 12.242 22.128 1.00 56.25 77 ASP A O 1
ATOM 618 N N . ASP A 1 78 ? -15.423 11.736 22.165 1.00 55.56 78 ASP A N 1
ATOM 619 C CA . ASP A 1 78 ? -15.386 11.208 23.539 1.00 55.56 78 ASP A CA 1
ATOM 620 C C . ASP A 1 78 ? -15.055 12.317 24.567 1.00 55.56 78 ASP A C 1
ATOM 622 O O . ASP A 1 78 ? -14.011 12.327 25.217 1.00 55.56 78 ASP A O 1
ATOM 626 N N . GLY A 1 79 ? -15.973 13.272 24.740 1.00 54.34 79 GLY A N 1
ATOM 627 C CA . GLY A 1 79 ? -15.906 14.318 25.774 1.00 54.34 79 GLY A CA 1
ATOM 628 C C . GLY A 1 79 ? -16.232 13.854 27.204 1.00 54.34 79 GLY A C 1
ATOM 629 O O . GLY A 1 79 ? -16.531 14.697 28.046 1.00 54.34 79 GLY A O 1
ATOM 630 N N . ASN A 1 80 ? -16.223 12.547 27.501 1.00 52.12 80 ASN A N 1
ATOM 631 C CA . ASN A 1 80 ? -16.627 12.025 28.810 1.00 52.12 80 ASN A CA 1
ATOM 632 C C . ASN A 1 80 ? -15.589 11.051 29.398 1.00 52.12 80 ASN A C 1
ATOM 634 O O . ASN A 1 80 ? -15.297 9.992 28.840 1.00 52.12 80 ASN A O 1
ATOM 638 N N . ASN A 1 81 ? -15.019 11.449 30.538 1.00 56.84 81 ASN A N 1
ATOM 639 C CA . ASN A 1 81 ? -13.957 10.762 31.268 1.00 56.84 81 ASN A CA 1
ATOM 640 C C . ASN A 1 81 ? -14.411 9.392 31.792 1.00 56.84 81 ASN A C 1
ATOM 642 O O . ASN A 1 81 ? -15.314 9.328 32.621 1.00 56.84 81 ASN A O 1
ATOM 646 N N . ASN A 1 82 ? -13.736 8.318 31.363 1.00 55.00 82 ASN A N 1
ATOM 647 C CA . ASN A 1 82 ? -13.193 7.230 32.200 1.00 55.00 82 ASN A CA 1
ATOM 648 C C . ASN A 1 82 ? -12.974 5.952 31.371 1.00 55.00 82 ASN A C 1
ATOM 650 O O . ASN A 1 82 ? -13.944 5.352 30.915 1.00 55.00 82 ASN A O 1
ATOM 654 N N . LYS A 1 83 ? -11.701 5.517 31.266 1.00 53.62 83 LYS A N 1
ATOM 655 C CA . LYS A 1 83 ? -11.171 4.131 31.121 1.00 53.62 83 LYS A CA 1
ATOM 656 C C . LYS A 1 83 ? -9.929 4.087 30.218 1.00 53.62 83 LYS A C 1
ATOM 658 O O . LYS A 1 83 ? -9.990 3.789 29.029 1.00 53.62 83 LYS A O 1
ATOM 663 N N . SER A 1 84 ? -8.768 4.299 30.830 1.00 58.25 84 SER A N 1
ATOM 664 C CA . SER A 1 84 ? -7.440 4.326 30.195 1.00 58.25 84 SER A CA 1
ATOM 665 C C . SER A 1 84 ? -7.031 3.008 29.517 1.00 58.25 84 SER A C 1
ATOM 667 O O . SER A 1 84 ? -6.182 3.019 28.632 1.00 58.25 84 SER A O 1
ATOM 669 N N . GLN A 1 85 ? -7.633 1.877 29.903 1.00 53.34 85 GLN A N 1
ATOM 670 C CA . GLN A 1 85 ? -7.273 0.546 29.397 1.00 53.34 85 GLN A CA 1
ATOM 671 C C . GLN A 1 85 ? -8.108 0.102 28.174 1.00 53.34 85 GLN A C 1
ATOM 673 O O . GLN A 1 85 ? -7.644 -0.721 27.389 1.00 53.34 85 GLN A O 1
ATOM 678 N N . ASP A 1 86 ? -9.297 0.681 27.947 1.00 61.56 86 ASP A N 1
ATOM 679 C CA . ASP A 1 86 ? -10.155 0.370 26.781 1.00 61.56 86 ASP A CA 1
ATOM 680 C C . ASP A 1 86 ? -9.724 1.147 25.518 1.00 61.56 86 ASP A C 1
ATOM 682 O O . ASP A 1 86 ? -9.893 0.674 24.391 1.00 61.56 86 ASP A O 1
ATOM 686 N N . ASN A 1 87 ? -9.075 2.303 25.688 1.00 65.31 87 ASN A N 1
ATOM 687 C CA . ASN A 1 87 ? -8.707 3.198 24.587 1.00 65.31 87 ASN A CA 1
ATOM 688 C C . ASN A 1 87 ? -7.821 2.538 23.516 1.00 65.31 87 ASN A C 1
ATOM 690 O O . ASN A 1 87 ? -8.052 2.739 22.325 1.00 65.31 87 ASN A O 1
ATOM 694 N N . ASN A 1 88 ? -6.866 1.685 23.894 1.00 65.19 88 ASN A N 1
ATOM 695 C CA . ASN A 1 88 ? -5.968 1.029 22.927 1.00 65.19 88 ASN A CA 1
ATOM 696 C C . ASN A 1 88 ? -6.741 0.053 22.033 1.00 65.19 88 ASN A C 1
ATOM 698 O O . ASN A 1 88 ? -6.585 0.022 20.809 1.00 65.19 88 ASN A O 1
ATOM 702 N N . SER A 1 89 ? -7.643 -0.710 22.653 1.00 70.69 89 SER A N 1
ATOM 703 C CA . SER A 1 89 ? -8.513 -1.642 21.949 1.00 70.69 89 SER A CA 1
ATOM 704 C C . SER A 1 89 ? -9.475 -0.897 21.011 1.00 70.69 89 SER A C 1
ATOM 706 O O . SER A 1 89 ? -9.735 -1.372 19.903 1.00 70.69 89 SER A O 1
ATOM 708 N N . ARG A 1 90 ? -9.939 0.303 21.403 1.00 78.06 90 ARG A N 1
ATOM 709 C CA . ARG A 1 90 ? -10.756 1.194 20.565 1.00 78.06 90 ARG A CA 1
ATOM 710 C C . ARG A 1 90 ? -9.984 1.697 19.354 1.00 78.06 90 ARG A C 1
ATOM 712 O O . ARG A 1 90 ? -10.462 1.497 18.241 1.00 78.06 90 ARG A O 1
ATOM 719 N N . LEU A 1 91 ? -8.785 2.255 19.537 1.00 84.25 91 LEU A N 1
ATOM 720 C CA . LEU A 1 91 ? -7.979 2.781 18.427 1.00 84.25 91 LEU A CA 1
ATOM 721 C C . LEU A 1 91 ? -7.664 1.701 17.389 1.00 84.25 91 LEU A C 1
ATOM 723 O O . LEU A 1 91 ? -7.791 1.933 16.186 1.00 84.25 91 LEU A O 1
ATOM 727 N N . ARG A 1 92 ? -7.341 0.480 17.834 1.00 87.25 92 ARG A N 1
ATOM 728 C CA . ARG A 1 92 ? -7.105 -0.651 16.927 1.00 87.25 92 ARG A CA 1
ATOM 729 C C . ARG A 1 92 ? -8.359 -1.068 16.146 1.00 87.25 92 ARG A C 1
ATOM 731 O O . ARG A 1 92 ? -8.233 -1.561 15.025 1.00 87.25 92 ARG A O 1
ATOM 738 N N . ARG A 1 93 ? -9.561 -0.883 16.706 1.00 90.19 93 ARG A N 1
ATOM 739 C CA . ARG A 1 93 ? -10.841 -1.168 16.027 1.00 90.19 93 ARG A CA 1
ATOM 740 C C . ARG A 1 93 ? -11.205 -0.133 14.958 1.00 90.19 93 ARG A C 1
ATOM 742 O O . ARG A 1 93 ? -12.003 -0.462 14.084 1.00 90.19 93 ARG A O 1
ATOM 749 N N . LEU A 1 94 ? -10.606 1.061 14.982 1.00 92.00 94 LEU A N 1
ATOM 750 C CA . LEU A 1 94 ? -10.831 2.104 13.969 1.00 92.00 94 LEU A CA 1
ATOM 751 C C . LEU A 1 94 ? -10.219 1.768 12.606 1.00 92.00 94 LEU A C 1
ATOM 753 O O . LEU A 1 94 ? -10.607 2.347 11.591 1.00 92.00 94 LEU A O 1
ATOM 757 N N . LEU A 1 95 ? -9.263 0.839 12.581 1.00 94.94 95 LEU A N 1
ATOM 758 C CA . LEU A 1 95 ? -8.579 0.403 11.373 1.00 94.94 95 LEU A CA 1
ATOM 759 C C . LEU A 1 95 ? -8.937 -1.048 11.019 1.00 94.94 95 LEU A C 1
ATOM 761 O O . LEU A 1 95 ? -9.304 -1.849 11.894 1.00 94.94 95 LEU A O 1
ATOM 765 N N . PRO A 1 96 ? -8.800 -1.421 9.733 1.00 95.75 96 PRO A N 1
ATOM 766 C CA . PRO A 1 96 ? -8.775 -2.819 9.330 1.00 95.75 96 PRO A CA 1
ATOM 767 C C . PRO A 1 96 ? -7.797 -3.637 10.192 1.00 95.75 96 PRO A C 1
ATOM 769 O O . PRO A 1 96 ? -6.748 -3.121 10.584 1.00 95.75 96 PRO A O 1
ATOM 772 N N . PRO A 1 97 ? -8.099 -4.915 10.497 1.00 94.38 97 PRO A N 1
ATOM 773 C CA . PRO A 1 97 ? -7.198 -5.769 11.273 1.00 94.38 97 PRO A CA 1
ATOM 774 C C . PRO A 1 97 ? -5.796 -5.877 10.660 1.00 94.38 97 PRO A C 1
ATOM 776 O O . PRO A 1 97 ? -4.825 -5.953 11.416 1.00 94.38 97 PRO A O 1
ATOM 779 N N . VAL A 1 98 ? -5.726 -5.864 9.324 1.00 96.06 98 VAL A N 1
ATOM 780 C CA . VAL A 1 98 ? -4.516 -5.939 8.500 1.00 96.06 98 VAL A CA 1
ATOM 781 C C . VAL A 1 98 ? -4.666 -4.995 7.308 1.00 96.06 98 VAL A C 1
ATOM 783 O O . VAL A 1 98 ? -5.736 -4.930 6.698 1.00 96.06 98 VAL A O 1
ATOM 786 N N . ILE A 1 99 ? -3.585 -4.296 6.978 1.00 98.12 99 ILE A N 1
ATOM 787 C CA . ILE A 1 99 ? -3.438 -3.425 5.816 1.00 98.12 99 ILE A CA 1
ATOM 788 C C . ILE A 1 99 ? -2.210 -3.899 5.030 1.00 98.12 99 ILE A C 1
ATOM 790 O O . ILE A 1 99 ? -1.073 -3.670 5.445 1.00 98.12 99 ILE A O 1
ATOM 794 N N . GLY A 1 100 ? -2.447 -4.571 3.904 1.00 98.31 100 GLY A N 1
ATOM 795 C CA . GLY A 1 100 ? -1.410 -4.937 2.944 1.00 98.31 100 GLY A CA 1
ATOM 796 C C . GLY A 1 100 ? -1.206 -3.815 1.935 1.00 98.31 100 GLY A C 1
ATOM 797 O O . GLY A 1 100 ? -2.144 -3.425 1.244 1.00 98.31 100 GLY A O 1
ATOM 798 N N . MET A 1 101 ? 0.004 -3.273 1.865 1.00 98.44 101 MET A N 1
ATOM 799 C CA . MET A 1 101 ? 0.383 -2.270 0.875 1.00 98.44 101 MET A CA 1
ATOM 800 C C . MET A 1 101 ? 0.846 -2.983 -0.397 1.00 98.44 101 MET A C 1
ATOM 802 O O . MET A 1 101 ? 2.011 -3.366 -0.480 1.00 98.44 101 MET A O 1
ATOM 806 N N . HIS A 1 102 ? -0.068 -3.153 -1.350 1.00 97.69 102 HIS A N 1
ATOM 807 C CA . HIS A 1 102 ? 0.186 -3.809 -2.634 1.00 97.69 102 HIS A CA 1
ATOM 808 C C . HIS A 1 102 ? 1.248 -3.041 -3.435 1.00 97.69 102 HIS A C 1
ATOM 810 O O . HIS A 1 102 ? 1.183 -1.805 -3.511 1.00 97.69 102 HIS A O 1
ATOM 816 N N . SER A 1 103 ? 2.230 -3.768 -3.986 1.00 96.94 103 SER A N 1
ATOM 817 C CA . SER A 1 103 ? 3.336 -3.235 -4.802 1.00 96.94 103 SER A CA 1
ATOM 818 C C . SER A 1 103 ? 3.876 -1.887 -4.293 1.00 96.94 103 SER A C 1
ATOM 820 O O . SER A 1 103 ? 3.839 -0.852 -4.965 1.00 96.94 103 SER A O 1
ATOM 822 N N . PHE A 1 104 ? 4.336 -1.858 -3.041 1.00 98.12 104 PHE A N 1
ATOM 823 C CA . PHE A 1 104 ? 4.657 -0.643 -2.303 1.00 98.12 104 PHE A CA 1
ATOM 824 C C . PHE A 1 104 ? 5.750 0.198 -2.985 1.00 98.12 104 PHE A C 1
ATOM 826 O O . PHE A 1 104 ? 6.920 -0.169 -3.049 1.00 98.12 104 PHE A O 1
ATOM 833 N N . THR A 1 105 ? 5.391 1.408 -3.424 1.00 96.19 105 THR A N 1
ATOM 834 C CA . THR A 1 105 ? 6.297 2.353 -4.124 1.00 96.19 105 THR A CA 1
ATOM 835 C C . THR A 1 105 ? 6.839 3.487 -3.237 1.00 96.19 105 THR A C 1
ATOM 837 O O . THR A 1 105 ? 7.384 4.496 -3.719 1.00 96.19 105 THR A O 1
ATOM 840 N N . GLY A 1 106 ? 6.640 3.377 -1.921 1.00 96.50 106 GLY A N 1
ATOM 841 C CA . GLY A 1 106 ? 7.010 4.406 -0.955 1.00 96.50 106 GLY A CA 1
ATOM 842 C C . GLY A 1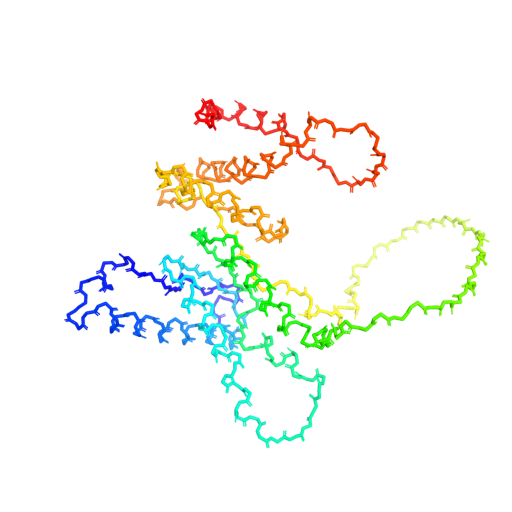 106 ? 8.520 4.526 -0.735 1.00 96.50 106 GLY A C 1
ATOM 843 O O . GLY A 1 106 ? 9.346 4.036 -1.496 1.00 96.50 106 GLY A O 1
ATOM 844 N N . THR A 1 107 ? 8.908 5.267 0.299 1.00 97.44 107 THR A N 1
ATOM 845 C CA . THR A 1 107 ? 10.313 5.373 0.736 1.00 97.44 107 THR A CA 1
ATOM 846 C C . THR A 1 107 ? 10.484 4.607 2.038 1.00 97.44 107 THR A C 1
ATOM 848 O O . THR A 1 107 ? 9.509 4.386 2.755 1.00 97.44 107 THR A O 1
ATOM 851 N N . ALA A 1 108 ? 11.735 4.352 2.421 1.00 98.06 108 ALA A N 1
ATOM 852 C CA . ALA A 1 108 ? 12.090 3.956 3.783 1.00 98.06 108 ALA A CA 1
ATOM 853 C C . ALA A 1 108 ? 11.467 4.866 4.861 1.00 98.06 108 ALA A C 1
ATOM 855 O O . ALA A 1 108 ? 11.062 4.388 5.914 1.00 98.06 108 ALA A O 1
ATOM 856 N N . HIS A 1 109 ? 11.367 6.176 4.596 1.00 98.00 109 HIS A N 1
ATOM 857 C CA . HIS A 1 109 ? 10.709 7.117 5.506 1.00 98.00 109 HIS A CA 1
ATOM 858 C C . HIS A 1 109 ? 9.227 6.771 5.699 1.00 98.00 109 HIS A C 1
ATOM 860 O O . HIS A 1 109 ? 8.777 6.671 6.832 1.00 98.00 109 HIS A O 1
ATOM 866 N N . HIS A 1 110 ? 8.486 6.529 4.613 1.00 98.25 110 HIS A N 1
ATOM 867 C CA . HIS A 1 110 ? 7.072 6.153 4.705 1.00 98.25 110 HIS A CA 1
ATOM 868 C C . HIS A 1 110 ? 6.870 4.822 5.448 1.00 98.25 110 HIS A C 1
ATOM 870 O O . HIS A 1 110 ? 5.941 4.717 6.241 1.00 98.25 110 HIS A O 1
ATOM 876 N N . VAL A 1 111 ? 7.750 3.831 5.248 1.00 98.44 111 VAL A N 1
ATOM 877 C CA . VAL A 1 111 ? 7.714 2.570 6.017 1.00 98.44 111 VAL A CA 1
ATOM 878 C C . VAL A 1 111 ? 7.870 2.853 7.511 1.00 98.44 111 VAL A C 1
ATOM 880 O O . VAL A 1 111 ? 7.024 2.459 8.309 1.00 98.44 111 VAL A O 1
ATOM 883 N N . LYS A 1 112 ? 8.922 3.586 7.895 1.00 98.12 112 LYS A N 1
ATOM 884 C CA . LYS A 1 112 ? 9.204 3.921 9.300 1.00 98.12 112 LYS A CA 1
ATOM 885 C C . LYS A 1 112 ? 8.068 4.711 9.944 1.00 98.12 112 LYS A C 1
ATOM 887 O O . LYS A 1 112 ? 7.726 4.439 11.090 1.00 98.12 112 LYS A O 1
ATOM 892 N N . GLU A 1 113 ? 7.480 5.652 9.210 1.00 97.38 113 GLU A N 1
ATOM 893 C CA . GLU A 1 113 ? 6.351 6.451 9.682 1.00 97.38 113 GLU A CA 1
ATOM 894 C C . GLU A 1 113 ? 5.107 5.588 9.939 1.00 97.38 113 GLU A C 1
ATOM 896 O O . GLU A 1 113 ? 4.468 5.736 10.977 1.00 97.38 113 GLU A O 1
ATOM 901 N N . LEU A 1 114 ? 4.793 4.636 9.055 1.00 97.19 114 LEU A N 1
ATOM 902 C CA . LEU A 1 114 ? 3.669 3.713 9.253 1.00 97.19 114 LEU A CA 1
ATOM 903 C C . LEU A 1 114 ? 3.890 2.754 10.426 1.00 97.19 114 LEU A C 1
ATOM 905 O O . LEU A 1 114 ? 2.971 2.521 11.209 1.00 97.19 114 LEU A O 1
ATOM 909 N N . LEU A 1 115 ? 5.108 2.237 10.586 1.00 96.12 115 LEU A N 1
ATOM 910 C CA . LEU A 1 115 ? 5.455 1.382 11.723 1.00 96.12 115 LEU A CA 1
ATOM 911 C C . LEU A 1 115 ? 5.418 2.150 13.052 1.00 96.12 115 LEU A C 1
ATOM 913 O O . LEU A 1 115 ? 5.022 1.590 14.069 1.00 96.12 115 LEU A O 1
ATOM 917 N N . GLU A 1 116 ? 5.806 3.426 13.057 1.00 94.44 116 GLU A N 1
ATOM 918 C CA . GLU A 1 116 ? 5.678 4.296 14.230 1.00 94.44 116 GLU A CA 1
ATOM 919 C C . GLU A 1 116 ? 4.211 4.576 14.573 1.00 94.44 116 GLU A C 1
ATOM 921 O O . GLU A 1 116 ? 3.819 4.450 15.730 1.00 94.44 116 GLU A O 1
ATOM 926 N N . LEU A 1 117 ? 3.373 4.865 13.575 1.00 92.56 117 LEU A N 1
ATOM 927 C CA . LEU A 1 117 ? 1.932 5.021 13.791 1.00 92.56 117 LEU A CA 1
ATOM 928 C C . LEU A 1 117 ? 1.299 3.749 14.355 1.00 92.56 117 LEU A C 1
ATOM 930 O O . LEU A 1 117 ? 0.492 3.822 15.276 1.00 92.56 117 LEU A O 1
ATOM 934 N N . GLU A 1 118 ? 1.687 2.577 13.849 1.00 93.06 118 GLU A N 1
ATOM 935 C CA . GLU A 1 118 ? 1.236 1.303 14.407 1.00 93.06 118 GLU A CA 1
ATOM 936 C C . GLU A 1 118 ? 1.635 1.142 15.874 1.00 93.06 118 GLU A C 1
ATOM 938 O O . GLU A 1 118 ? 0.795 0.754 16.686 1.00 93.06 118 GLU A O 1
ATOM 943 N N . ARG A 1 119 ? 2.884 1.473 16.233 1.00 90.31 119 ARG A N 1
ATOM 944 C CA . ARG A 1 119 ? 3.336 1.433 17.631 1.00 90.31 119 ARG A CA 1
ATOM 945 C C . ARG A 1 119 ? 2.473 2.314 18.527 1.00 90.31 119 ARG A C 1
ATOM 947 O O . ARG A 1 119 ? 2.104 1.876 19.611 1.00 90.31 119 ARG A O 1
ATOM 954 N N . GLN A 1 120 ? 2.105 3.507 18.064 1.00 87.19 120 GLN A N 1
ATOM 955 C CA . GLN A 1 120 ? 1.232 4.420 18.808 1.00 87.19 120 GLN A CA 1
ATOM 956 C C . GLN A 1 120 ? -0.191 3.868 18.971 1.00 87.19 120 GLN A C 1
ATOM 958 O O . GLN A 1 120 ? -0.815 4.092 20.000 1.00 87.19 120 GLN A O 1
ATOM 963 N N . ILE A 1 121 ? -0.698 3.108 17.996 1.00 85.12 121 ILE A N 1
ATOM 964 C CA . ILE A 1 121 ? -2.017 2.460 18.083 1.00 85.12 121 ILE A CA 1
ATOM 965 C C . ILE A 1 121 ? -1.990 1.268 19.050 1.00 85.12 121 ILE A C 1
ATOM 967 O O . ILE A 1 121 ? -2.941 1.058 19.799 1.00 85.12 121 ILE A O 1
ATOM 971 N N . VAL A 1 122 ? -0.923 0.466 19.012 1.00 81.31 122 VAL A N 1
ATOM 972 C CA . VAL A 1 122 ? -0.805 -0.779 19.789 1.00 81.31 122 VAL A CA 1
ATOM 973 C C . VAL A 1 122 ? -0.362 -0.523 21.233 1.00 81.31 122 VAL A C 1
ATOM 975 O O . VAL A 1 122 ? -0.855 -1.178 22.148 1.00 81.31 122 VAL A O 1
ATOM 978 N N . SER A 1 123 ? 0.534 0.439 21.457 1.00 72.50 123 SER A N 1
ATOM 979 C CA . SER A 1 123 ? 1.112 0.746 22.770 1.00 72.50 123 SER A CA 1
ATOM 980 C C . SER A 1 123 ? 1.283 2.264 22.990 1.00 72.50 123 SER A C 1
ATOM 982 O O . SER A 1 123 ? 2.413 2.752 23.118 1.00 72.50 123 SER A O 1
ATOM 984 N N . PRO A 1 124 ? 0.185 3.037 23.094 1.00 61.88 124 PRO A N 1
ATOM 985 C CA . PRO A 1 124 ? 0.235 4.498 23.240 1.00 61.88 124 PRO A CA 1
ATOM 986 C C . PRO A 1 124 ? 0.889 4.994 24.542 1.00 61.88 124 PRO A C 1
ATOM 988 O O . PRO A 1 124 ? 1.248 6.164 24.630 1.00 61.88 124 PRO A O 1
ATOM 991 N N . PHE A 1 125 ? 1.084 4.136 25.551 1.00 55.53 125 PHE A N 1
ATOM 992 C CA . PHE A 1 125 ? 1.637 4.532 26.856 1.00 55.53 125 PHE A CA 1
ATOM 993 C C . PHE A 1 125 ? 3.170 4.458 26.975 1.00 55.53 125 PHE A C 1
ATOM 995 O O . PHE A 1 125 ? 3.709 4.841 28.009 1.00 55.53 125 PHE A O 1
ATOM 1002 N N . SER A 1 126 ? 3.901 4.034 25.935 1.00 51.66 126 SER A N 1
ATOM 1003 C CA . SER A 1 126 ? 5.376 4.001 25.993 1.00 51.66 126 SER A CA 1
ATOM 1004 C C . SER A 1 126 ? 6.046 5.339 25.650 1.00 51.66 126 SER A C 1
ATOM 1006 O O . SER A 1 126 ? 7.261 5.466 25.795 1.00 51.66 126 SER A O 1
ATOM 1008 N N . SER A 1 127 ? 5.300 6.347 25.193 1.00 48.91 127 SER A N 1
ATOM 1009 C CA . SER A 1 127 ? 5.848 7.668 24.867 1.00 48.91 127 SER A CA 1
ATOM 1010 C C . SER A 1 127 ? 5.755 8.638 26.047 1.00 48.91 127 SER A C 1
ATOM 1012 O O . SER A 1 127 ? 5.270 9.761 25.910 1.00 48.91 127 SER A O 1
ATOM 1014 N N . SER A 1 128 ? 6.245 8.240 27.220 1.00 42.56 128 SER A N 1
ATOM 1015 C CA . SER A 1 128 ? 6.731 9.221 28.187 1.00 42.56 128 SER A CA 1
ATOM 1016 C C . SER A 1 128 ? 8.014 9.823 27.614 1.00 42.56 128 SER A C 1
ATOM 1018 O O . SER A 1 128 ? 9.011 9.143 27.376 1.00 42.56 128 SER A O 1
ATOM 1020 N N . LYS A 1 129 ? 7.962 11.128 27.331 1.00 40.62 129 LYS A N 1
ATOM 1021 C CA . LYS A 1 129 ? 9.116 11.950 26.968 1.00 40.62 129 LYS A CA 1
ATOM 1022 C C . LYS A 1 129 ? 10.239 11.673 27.974 1.00 40.62 129 LYS A C 1
ATOM 1024 O O . LYS A 1 129 ? 10.166 12.132 29.111 1.00 40.62 129 LYS A O 1
ATOM 1029 N N . VAL A 1 130 ? 11.279 10.945 27.565 1.00 38.25 130 VAL A N 1
ATOM 1030 C CA . VAL A 1 130 ? 12.533 10.885 28.323 1.00 38.25 130 VAL A CA 1
ATOM 1031 C C . VAL A 1 130 ? 13.202 12.242 28.158 1.00 38.25 130 VAL A C 1
ATOM 1033 O O . VAL A 1 130 ? 14.012 12.487 27.265 1.00 38.25 130 VAL A O 1
ATOM 1036 N N . SER A 1 131 ? 12.800 13.159 29.028 1.00 36.12 131 SER A N 1
ATOM 1037 C CA . SER A 1 131 ? 13.567 14.333 29.392 1.00 36.12 131 SER A CA 1
ATOM 1038 C C . SER A 1 131 ? 14.959 13.852 29.792 1.00 36.12 131 SER A C 1
ATOM 1040 O O . SER A 1 131 ? 15.121 13.147 30.786 1.00 36.12 131 SER A O 1
ATOM 1042 N N . ARG A 1 132 ? 15.972 14.206 28.997 1.00 38.25 132 ARG A N 1
ATOM 1043 C CA . ARG A 1 132 ? 17.383 14.042 29.353 1.00 38.25 132 ARG A CA 1
ATOM 1044 C C . ARG A 1 132 ? 17.632 14.717 30.705 1.00 38.25 132 ARG A C 1
ATOM 1046 O O . ARG A 1 132 ? 17.845 15.924 30.759 1.00 38.25 132 ARG A O 1
ATOM 1053 N N . LYS A 1 133 ? 17.667 13.945 31.789 1.00 31.09 133 LYS A N 1
ATOM 1054 C CA . LYS A 1 133 ? 18.372 14.327 33.013 1.00 31.09 133 LYS A CA 1
ATOM 1055 C C . LYS A 1 133 ? 19.355 13.225 33.372 1.00 31.09 133 LYS A C 1
ATOM 1057 O O . LYS A 1 133 ? 18.993 12.107 33.712 1.00 31.09 133 LYS A O 1
ATOM 1062 N N . ARG A 1 134 ? 20.629 13.587 33.221 1.00 33.19 134 ARG A N 1
ATOM 1063 C CA . ARG A 1 134 ? 21.783 12.913 33.804 1.00 33.19 134 ARG A CA 1
ATOM 1064 C C . ARG A 1 134 ? 21.575 12.802 35.314 1.00 33.19 134 ARG A C 1
ATOM 1066 O O . ARG A 1 134 ? 21.481 13.829 35.975 1.00 33.19 134 ARG A O 1
ATOM 1073 N N . SER A 1 135 ? 21.662 11.596 35.846 1.00 31.12 135 SER A N 1
ATOM 1074 C CA . SER A 1 135 ? 22.165 11.376 37.201 1.00 31.12 135 SER A CA 1
ATOM 1075 C C . SER A 1 135 ? 22.670 9.943 37.311 1.00 31.12 135 SER A C 1
ATOM 1077 O O . SER A 1 135 ? 21.920 8.974 37.364 1.00 31.12 135 SER A O 1
ATOM 1079 N N . LYS A 1 136 ? 24.001 9.829 37.302 1.00 32.16 136 LYS A N 1
ATOM 1080 C CA . LYS A 1 136 ? 24.724 8.682 37.848 1.00 32.16 136 LYS A CA 1
ATOM 1081 C C . LYS A 1 136 ? 24.324 8.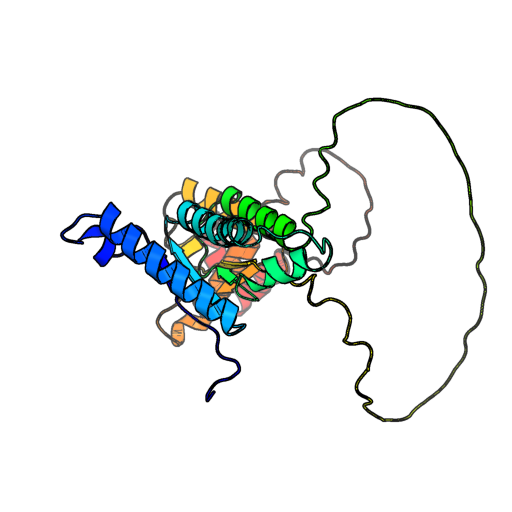543 39.318 1.00 32.16 136 LYS A C 1
ATOM 1083 O O . LYS A 1 136 ? 24.261 9.572 39.990 1.00 32.16 136 LYS A O 1
ATOM 1088 N N . THR A 1 137 ? 24.133 7.312 39.798 1.00 29.19 137 THR A N 1
ATOM 1089 C CA . THR A 1 137 ? 24.723 6.745 41.035 1.00 29.19 137 THR A CA 1
ATOM 1090 C C . THR A 1 137 ? 23.909 5.522 41.493 1.00 29.19 137 THR A C 1
ATOM 1092 O O . THR A 1 137 ? 22.806 5.673 41.991 1.00 29.19 137 THR A O 1
ATOM 1095 N N . ARG A 1 138 ? 24.531 4.336 41.346 1.00 28.92 138 ARG A N 1
ATOM 1096 C CA . ARG A 1 138 ? 24.633 3.252 42.353 1.00 28.92 138 ARG A CA 1
ATOM 1097 C C . ARG A 1 138 ? 23.323 2.567 42.795 1.00 28.92 138 ARG A C 1
ATOM 1099 O O . ARG A 1 138 ? 22.523 3.151 43.503 1.00 28.92 138 ARG A O 1
ATOM 1106 N N . ILE A 1 139 ? 23.212 1.262 42.548 1.00 30.00 139 ILE A N 1
ATOM 1107 C CA . ILE A 1 139 ? 23.408 0.206 43.562 1.00 30.00 139 ILE A CA 1
ATOM 1108 C C . ILE A 1 139 ? 23.300 -1.169 42.884 1.00 30.00 139 ILE A C 1
ATOM 1110 O O . ILE A 1 139 ? 22.616 -1.367 41.887 1.00 30.00 139 ILE A O 1
ATOM 1114 N N . LYS A 1 140 ? 24.121 -2.070 43.409 1.00 28.70 140 LYS A N 1
ATOM 1115 C CA . LYS A 1 140 ? 24.511 -3.397 42.946 1.00 28.70 140 LYS A CA 1
ATOM 1116 C C . LYS A 1 140 ? 23.701 -4.452 43.722 1.00 28.70 140 LYS A C 1
ATOM 1118 O O . LYS A 1 140 ? 23.339 -4.182 44.861 1.00 28.70 140 LYS A O 1
ATOM 1123 N N . LYS A 1 141 ? 23.638 -5.666 43.157 1.00 28.19 141 LYS A N 1
ATOM 1124 C CA . LYS A 1 141 ? 23.340 -6.984 43.772 1.00 28.19 141 LYS A CA 1
ATOM 1125 C C . LYS A 1 141 ? 21.876 -7.356 44.039 1.00 28.19 141 LYS A C 1
ATOM 1127 O O . LYS A 1 141 ? 21.236 -6.766 44.893 1.00 28.19 141 LYS A O 1
ATOM 1132 N N . SER A 1 142 ? 21.453 -8.449 43.395 1.00 26.03 142 SER A N 1
ATOM 1133 C CA . SER A 1 142 ? 21.029 -9.766 43.943 1.00 26.03 142 SER A CA 1
ATOM 1134 C C . SER A 1 142 ? 20.192 -10.435 42.818 1.00 26.03 142 SER A C 1
ATOM 1136 O O . SER A 1 142 ? 19.432 -9.718 42.180 1.00 26.03 142 SER A O 1
ATOM 1138 N N . LEU A 1 143 ? 20.292 -11.697 42.395 1.00 28.95 143 LEU A N 1
ATOM 1139 C CA . LEU A 1 143 ? 20.684 -12.964 43.008 1.00 28.95 143 LEU A CA 1
ATOM 1140 C C . LEU A 1 143 ? 21.162 -13.942 41.913 1.00 28.95 143 LEU A C 1
ATOM 1142 O O . LEU A 1 143 ? 20.654 -13.920 40.794 1.00 28.95 143 LEU A O 1
ATOM 1146 N N . GLU A 1 144 ? 22.093 -14.820 42.277 1.00 27.64 144 GLU A N 1
ATOM 1147 C CA . GLU A 1 144 ? 22.350 -16.100 41.611 1.00 27.64 144 GLU A CA 1
ATOM 1148 C C . GLU A 1 144 ? 21.653 -17.235 42.386 1.00 27.64 144 GLU A C 1
ATOM 1150 O O . GLU A 1 144 ? 21.374 -17.087 43.574 1.00 27.64 144 GLU A O 1
ATOM 1155 N N . GLN A 1 145 ? 21.521 -18.379 41.701 1.00 29.38 145 GLN A N 1
ATOM 1156 C CA . GLN A 1 145 ? 21.273 -19.750 42.183 1.00 29.38 145 GLN A CA 1
ATOM 1157 C C . GLN A 1 145 ? 19.817 -20.169 42.441 1.00 29.38 145 GLN A C 1
ATOM 1159 O O . GLN A 1 145 ? 19.217 -19.828 43.452 1.00 29.38 145 GLN A O 1
ATOM 1164 N N . GLN A 1 146 ? 19.308 -21.065 41.586 1.00 32.03 146 GLN A N 1
ATOM 1165 C CA . GLN A 1 146 ? 19.375 -22.509 41.863 1.00 32.03 146 GLN A CA 1
ATOM 1166 C C . GLN A 1 146 ? 19.126 -23.346 40.593 1.00 32.03 146 GLN A C 1
ATOM 1168 O O . GLN A 1 146 ? 18.202 -23.101 39.823 1.00 32.03 146 GLN A O 1
ATOM 1173 N N . GLN A 1 147 ? 20.018 -24.317 40.385 1.00 28.16 147 GLN A N 1
ATOM 1174 C CA . GLN A 1 147 ? 19.894 -25.470 39.490 1.00 28.16 147 GLN A CA 1
ATOM 1175 C C . GLN A 1 147 ? 19.366 -26.681 40.280 1.00 28.16 147 GLN A C 1
ATOM 1177 O O . GLN A 1 147 ? 19.487 -26.697 41.502 1.00 28.16 147 GLN A O 1
ATOM 1182 N N . GLN A 1 148 ? 19.001 -27.727 39.518 1.00 29.38 148 GLN A N 1
ATOM 1183 C CA . GLN A 1 148 ? 18.750 -29.143 39.872 1.00 29.38 148 GLN A CA 1
ATOM 1184 C C . GLN A 1 148 ? 17.270 -29.470 40.137 1.00 29.38 148 GLN A C 1
ATOM 1186 O O . GLN A 1 148 ? 16.607 -28.735 40.848 1.00 29.38 148 GLN A O 1
ATOM 1191 N N . GLN A 1 149 ? 16.655 -30.544 39.625 1.00 27.91 149 GLN A N 1
ATOM 1192 C CA . GLN A 1 149 ? 17.048 -31.708 38.809 1.00 27.91 149 GLN A CA 1
ATOM 1193 C C . GLN A 1 149 ? 15.744 -32.465 38.434 1.00 27.91 149 GLN A C 1
ATOM 1195 O O . GLN A 1 149 ? 14.759 -32.350 39.158 1.00 27.91 149 GLN A O 1
ATOM 1200 N N . GLY A 1 150 ? 15.773 -33.308 37.391 1.00 26.05 150 GLY A N 1
ATOM 1201 C CA . GLY A 1 150 ? 14.970 -34.547 37.352 1.00 26.05 150 GLY A CA 1
ATOM 1202 C C . GLY A 1 150 ? 13.923 -34.699 36.236 1.00 26.05 150 GLY A C 1
ATOM 1203 O O . GLY A 1 150 ? 12.804 -34.219 36.356 1.00 26.05 150 GLY A O 1
ATOM 1204 N N . ALA A 1 151 ? 14.272 -35.468 35.199 1.00 28.64 151 ALA A N 1
ATOM 1205 C CA . ALA A 1 151 ? 13.342 -36.279 34.393 1.00 28.64 151 ALA A CA 1
ATOM 1206 C C . ALA A 1 151 ? 13.269 -37.701 35.016 1.00 28.64 151 ALA A C 1
ATOM 1208 O O . ALA A 1 151 ? 14.223 -38.040 35.728 1.00 28.64 151 ALA A O 1
ATOM 1209 N N . PRO A 1 152 ? 12.232 -38.549 34.784 1.00 40.31 152 PRO A N 1
ATOM 1210 C CA . PRO A 1 152 ? 12.074 -39.231 33.484 1.00 40.31 152 PRO A CA 1
ATOM 1211 C C . PRO A 1 152 ? 10.640 -39.658 33.040 1.00 40.31 152 PRO A C 1
ATOM 1213 O O . PRO A 1 152 ? 9.711 -39.752 33.830 1.00 40.31 152 PRO A O 1
ATOM 1216 N N . ASN A 1 153 ? 10.570 -40.012 31.745 1.00 28.95 153 ASN A N 1
ATOM 1217 C CA . ASN A 1 153 ? 9.770 -41.047 31.052 1.00 28.95 153 ASN A CA 1
ATOM 1218 C C . ASN A 1 153 ? 8.221 -41.026 30.986 1.00 28.95 153 ASN A C 1
ATOM 1220 O O . ASN A 1 153 ? 7.539 -41.267 31.970 1.00 28.95 153 ASN A O 1
ATOM 1224 N N . GLY A 1 154 ? 7.709 -41.043 29.739 1.00 26.84 154 GLY A N 1
ATOM 1225 C CA . GLY A 1 154 ? 7.006 -42.239 29.230 1.00 26.84 154 GLY A CA 1
ATOM 1226 C C . GLY A 1 154 ? 5.514 -42.161 28.852 1.00 26.84 154 GLY A C 1
ATOM 1227 O O . GLY A 1 154 ? 4.660 -42.426 29.683 1.00 26.84 154 GLY A O 1
ATOM 1228 N N . THR A 1 155 ? 5.262 -41.996 27.543 1.00 27.38 155 THR A N 1
ATOM 1229 C CA . THR A 1 155 ? 4.220 -42.630 26.681 1.00 27.38 155 THR A CA 1
ATOM 1230 C C . THR A 1 155 ? 2.708 -42.315 26.785 1.00 27.38 155 THR A C 1
ATOM 1232 O O . THR A 1 155 ? 2.046 -42.674 27.746 1.00 27.38 155 THR A O 1
ATOM 1235 N N . ASN A 1 156 ? 2.207 -41.816 25.636 1.00 29.48 156 ASN A N 1
ATOM 1236 C CA . ASN A 1 156 ? 0.968 -42.101 24.876 1.00 29.48 156 ASN A CA 1
ATOM 1237 C C . ASN A 1 156 ? -0.423 -41.951 25.522 1.00 29.48 156 ASN A C 1
ATOM 1239 O O . ASN A 1 156 ? -0.806 -42.778 26.336 1.00 29.48 156 ASN A O 1
ATOM 1243 N N . SER A 1 157 ? -1.248 -41.039 24.985 1.00 29.80 157 SER A N 1
ATOM 1244 C CA . SER A 1 157 ? -2.318 -41.369 24.013 1.00 29.80 157 SER A CA 1
ATOM 1245 C C . SER A 1 157 ? -3.234 -40.166 23.729 1.00 29.80 157 SER A C 1
ATOM 1247 O O . SER A 1 157 ? -3.589 -39.415 24.632 1.00 29.80 157 SER A O 1
ATOM 1249 N N . ASP A 1 158 ? -3.579 -40.044 22.452 1.00 35.34 158 ASP A N 1
ATOM 1250 C CA . ASP A 1 158 ? -4.610 -39.256 21.767 1.00 35.34 158 ASP A CA 1
ATOM 1251 C C . ASP A 1 158 ? -5.740 -38.621 22.600 1.00 35.34 158 ASP A C 1
ATOM 1253 O O . ASP A 1 158 ? -6.512 -39.318 23.247 1.00 35.34 158 ASP A O 1
ATOM 1257 N N . GLU A 1 159 ? -5.888 -37.296 22.472 1.00 35.66 159 GLU A N 1
ATOM 1258 C CA . GLU A 1 159 ? -7.164 -36.558 22.470 1.00 35.66 159 GLU A CA 1
ATOM 1259 C C . GLU A 1 159 ? -6.871 -35.085 22.114 1.00 35.66 159 GLU A C 1
ATOM 1261 O O . GLU A 1 159 ? -6.272 -34.348 22.901 1.00 35.66 159 GLU A O 1
ATOM 1266 N N . GLU A 1 160 ? -7.275 -34.637 20.918 1.00 38.12 160 GLU A N 1
ATOM 1267 C CA . GLU A 1 160 ? -7.288 -33.216 20.541 1.00 38.12 160 GLU A CA 1
ATOM 1268 C C . GLU A 1 160 ? -8.288 -32.464 21.434 1.00 38.12 160 GLU A C 1
ATOM 1270 O O . GLU A 1 160 ? -9.469 -32.323 21.120 1.00 38.12 160 GLU A O 1
ATOM 1275 N N . LYS A 1 161 ? -7.813 -31.984 22.586 1.00 32.19 161 LYS A N 1
ATOM 1276 C CA . LYS A 1 161 ? -8.521 -30.999 23.403 1.00 32.19 161 LYS A CA 1
ATOM 1277 C C . LYS A 1 161 ? -8.148 -29.609 22.917 1.00 32.19 161 LYS A C 1
ATOM 1279 O O . LYS A 1 161 ? -6.990 -29.204 22.998 1.00 32.19 161 LYS A O 1
ATOM 1284 N N . GLU A 1 162 ? -9.148 -28.888 22.416 1.00 37.62 162 GLU A N 1
ATOM 1285 C CA . GLU A 1 162 ? -9.064 -27.451 22.176 1.00 37.62 162 GLU A CA 1
ATOM 1286 C C . GLU A 1 162 ? -8.528 -26.757 23.435 1.00 37.62 162 GLU A C 1
ATOM 1288 O O . GLU A 1 162 ? -9.133 -26.814 24.507 1.00 37.62 162 GLU A O 1
ATOM 1293 N N . ASP A 1 163 ? -7.364 -26.128 23.299 1.00 30.03 163 ASP A N 1
ATOM 1294 C CA . ASP A 1 163 ? -6.705 -25.397 24.373 1.00 30.03 163 ASP A CA 1
ATOM 1295 C C . ASP A 1 163 ? -7.559 -24.175 24.795 1.00 30.03 163 ASP A C 1
ATOM 1297 O O . ASP A 1 163 ? -7.747 -23.245 23.995 1.00 30.03 163 ASP A O 1
ATOM 1301 N N . PRO A 1 164 ? -8.060 -24.104 26.047 1.00 37.38 164 PRO A N 1
ATOM 1302 C CA . PRO A 1 164 ? -8.835 -22.965 26.536 1.00 37.38 164 PRO A CA 1
ATOM 1303 C C . PRO A 1 164 ? -7.980 -21.703 26.772 1.00 37.38 164 PRO A C 1
ATOM 1305 O O . PRO A 1 164 ? -8.506 -20.676 27.207 1.00 37.38 164 PRO A O 1
ATOM 1308 N N . SER A 1 165 ? -6.671 -21.732 26.490 1.00 35.84 165 SER A N 1
ATOM 1309 C CA . SER A 1 165 ? -5.748 -20.616 26.740 1.00 35.84 165 SER A CA 1
ATOM 1310 C C . SER A 1 165 ? -5.743 -19.505 25.668 1.00 35.84 165 SER A C 1
ATOM 1312 O O . SER A 1 165 ? -5.074 -18.482 25.833 1.00 35.84 165 SER A O 1
ATOM 1314 N N . SER A 1 166 ? -6.543 -19.615 24.598 1.00 38.25 166 SER A N 1
ATOM 1315 C CA . SER A 1 166 ? -6.537 -18.675 23.451 1.00 38.25 166 SER A CA 1
ATOM 1316 C C . SER A 1 166 ? -7.033 -17.238 23.731 1.00 38.25 166 SER A C 1
ATOM 1318 O O . SER A 1 166 ? -7.131 -16.407 22.823 1.00 38.25 166 SER A O 1
ATOM 1320 N N . SER A 1 167 ? -7.294 -16.886 24.990 1.00 39.53 167 SER A N 1
ATOM 1321 C CA . SER A 1 167 ? -7.744 -15.551 25.403 1.00 39.53 167 SER A CA 1
ATOM 1322 C C . SER A 1 167 ? -6.615 -14.522 25.606 1.00 39.53 167 SER A C 1
ATOM 1324 O O . SER A 1 167 ? -6.887 -13.394 26.024 1.00 39.53 167 SER A O 1
ATOM 1326 N N . GLN A 1 168 ? -5.360 -14.828 25.237 1.00 39.81 168 GLN A N 1
ATOM 1327 C CA . GLN A 1 168 ? -4.249 -13.863 25.274 1.00 39.81 168 GLN A CA 1
ATOM 1328 C C . GLN A 1 168 ? -3.793 -13.348 23.884 1.00 39.81 168 GLN A C 1
ATOM 1330 O O . GLN A 1 168 ? -3.207 -14.048 23.064 1.00 39.81 168 GLN A O 1
ATOM 1335 N N . SER A 1 169 ? -3.957 -12.028 23.697 1.00 47.12 169 SER A N 1
ATOM 1336 C CA . SER A 1 169 ? -3.194 -11.122 22.804 1.00 47.12 169 SER A CA 1
ATOM 1337 C C . SER A 1 169 ? -3.649 -10.870 21.347 1.00 47.12 169 SER A C 1
ATOM 1339 O O . SER A 1 169 ? -2.849 -10.742 20.419 1.00 47.12 169 SER A O 1
ATOM 1341 N N . SER A 1 170 ? -4.928 -10.540 21.127 1.00 51.97 170 SER A N 1
ATOM 1342 C CA . SER A 1 170 ? -5.326 -9.800 19.903 1.00 51.97 170 SER A CA 1
ATOM 1343 C C . SER A 1 170 ? -4.596 -8.448 19.723 1.00 51.97 170 SER A C 1
ATOM 1345 O O . SER A 1 170 ? -4.678 -7.835 18.659 1.00 51.97 170 SER A O 1
ATOM 1347 N N . HIS A 1 171 ? -3.887 -7.977 20.757 1.00 57.69 171 HIS A N 1
ATOM 1348 C CA . HIS A 1 171 ? -3.244 -6.666 20.822 1.00 57.69 171 HIS A CA 1
ATOM 1349 C C . HIS A 1 171 ? -1.856 -6.594 20.167 1.00 57.69 171 HIS A C 1
ATOM 1351 O O . HIS A 1 171 ? -1.447 -5.499 19.809 1.00 57.69 171 HIS A O 1
ATOM 1357 N N . ASN A 1 172 ? -1.174 -7.715 19.895 1.00 68.62 172 ASN A N 1
ATOM 1358 C CA . ASN A 1 172 ? 0.205 -7.689 19.369 1.00 68.62 172 ASN A CA 1
ATOM 1359 C C . ASN A 1 172 ? 0.337 -8.022 17.873 1.00 68.62 172 ASN A C 1
ATOM 1361 O O . ASN A 1 172 ? 1.448 -8.092 17.347 1.00 68.62 172 ASN A O 1
ATOM 1365 N N . LYS A 1 173 ? -0.773 -8.219 17.151 1.00 86.94 173 LYS A N 1
ATOM 1366 C CA . LYS A 1 173 ? -0.707 -8.545 15.717 1.00 86.94 173 LYS A CA 1
ATOM 1367 C C . LYS A 1 173 ? -0.305 -7.310 14.891 1.00 86.94 173 LYS A C 1
ATOM 1369 O O . LYS A 1 173 ? -0.923 -6.259 15.078 1.00 86.94 173 LYS A O 1
ATOM 1374 N N . PRO A 1 174 ? 0.647 -7.402 13.944 1.00 92.81 174 PRO A N 1
ATOM 1375 C CA . PRO A 1 174 ? 0.957 -6.313 13.013 1.00 92.81 174 PRO A CA 1
ATOM 1376 C C . PRO A 1 174 ? -0.274 -5.803 12.250 1.00 92.81 174 PRO A C 1
ATOM 1378 O O . PRO A 1 174 ? -1.179 -6.584 11.948 1.00 92.81 174 PRO A O 1
ATOM 1381 N N . ILE A 1 175 ? -0.322 -4.504 11.946 1.00 95.38 175 ILE A N 1
ATOM 1382 C CA . ILE A 1 175 ? -1.327 -3.902 11.053 1.00 95.38 175 ILE A CA 1
ATOM 1383 C C . ILE A 1 175 ? -0.769 -3.873 9.639 1.00 95.38 175 ILE A C 1
ATOM 1385 O O . ILE A 1 175 ? -1.423 -4.358 8.721 1.00 95.38 175 ILE A O 1
ATOM 1389 N N . PHE A 1 176 ? 0.418 -3.292 9.464 1.00 98.00 176 PHE A N 1
ATOM 1390 C CA . PHE A 1 176 ? 0.963 -2.999 8.142 1.00 98.00 176 PHE A CA 1
ATOM 1391 C C . PHE A 1 176 ? 1.881 -4.106 7.629 1.00 98.00 176 PHE A C 1
ATOM 1393 O O . PHE A 1 176 ? 2.829 -4.503 8.312 1.00 98.00 176 PHE A O 1
ATOM 1400 N N . TYR A 1 177 ? 1.620 -4.517 6.391 1.00 98.50 177 TYR A N 1
ATOM 1401 C CA . TYR A 1 177 ? 2.453 -5.402 5.581 1.00 98.50 177 TYR A CA 1
ATOM 1402 C C . TYR A 1 177 ? 2.772 -4.712 4.255 1.00 98.50 177 TYR A C 1
ATOM 1404 O O . TYR A 1 177 ? 1.985 -3.892 3.779 1.00 98.50 177 TYR A O 1
ATOM 1412 N N . PHE A 1 178 ? 3.923 -5.022 3.665 1.00 98.62 178 PHE A N 1
ATOM 1413 C CA . PHE A 1 178 ? 4.434 -4.318 2.489 1.00 98.62 178 PHE A CA 1
ATOM 1414 C C . PHE A 1 178 ? 4.768 -5.313 1.385 1.00 98.62 178 PHE A C 1
ATOM 1416 O O . PHE A 1 178 ? 5.712 -6.090 1.518 1.00 98.62 178 PHE A O 1
ATOM 1423 N N . GLY A 1 179 ? 3.980 -5.268 0.315 1.00 98.31 179 GLY A N 1
ATOM 1424 C CA . GLY A 1 179 ? 4.181 -6.039 -0.899 1.00 98.31 179 GLY A CA 1
ATOM 1425 C C . GLY A 1 179 ? 5.235 -5.433 -1.796 1.00 98.31 179 GLY A C 1
ATOM 1426 O O . GLY A 1 179 ? 5.285 -4.214 -1.963 1.00 98.31 179 GLY A O 1
ATOM 1427 N N . PHE A 1 180 ? 6.062 -6.286 -2.386 1.00 98.19 180 PHE A N 1
ATOM 1428 C CA . PHE A 1 180 ? 6.970 -5.907 -3.455 1.00 98.19 180 PHE A CA 1
ATOM 1429 C C . PHE A 1 180 ? 6.834 -6.891 -4.613 1.00 98.19 180 PHE A C 1
ATOM 1431 O O . PHE A 1 180 ? 6.796 -8.105 -4.402 1.00 98.19 180 PHE A O 1
ATOM 1438 N N . SER A 1 181 ? 6.801 -6.350 -5.827 1.00 96.81 181 SER A N 1
ATOM 1439 C CA . SER A 1 181 ? 6.738 -7.104 -7.073 1.00 96.81 181 SER A CA 1
ATOM 1440 C C . SER A 1 181 ? 7.914 -6.781 -7.982 1.00 96.81 181 SER A C 1
ATOM 1442 O O . SER A 1 181 ? 8.496 -5.693 -7.930 1.00 96.81 181 SER A O 1
ATOM 1444 N N . HIS A 1 182 ? 8.270 -7.721 -8.854 1.00 92.69 182 HIS A N 1
ATOM 1445 C CA . HIS A 1 182 ? 9.320 -7.491 -9.841 1.00 92.69 182 HIS A CA 1
ATOM 1446 C C . HIS A 1 182 ? 8.938 -6.371 -10.815 1.00 92.69 182 HIS A C 1
ATOM 1448 O O . HIS A 1 182 ? 9.709 -5.433 -11.033 1.00 92.69 182 HIS A O 1
ATOM 1454 N N . SER A 1 183 ? 7.725 -6.446 -11.366 1.00 91.25 183 SER A N 1
ATOM 1455 C CA . SER A 1 183 ? 7.221 -5.528 -12.386 1.00 91.25 183 SER A CA 1
ATOM 1456 C C . SER A 1 183 ? 7.267 -4.079 -11.906 1.00 91.25 183 SER A C 1
ATOM 1458 O O . SER A 1 183 ? 7.871 -3.224 -12.555 1.00 91.25 183 SER A O 1
ATOM 1460 N N . VAL A 1 184 ? 6.698 -3.797 -10.731 1.00 92.81 184 VAL A N 1
ATOM 1461 C CA . VAL A 1 184 ? 6.577 -2.422 -10.228 1.00 92.81 184 VAL A CA 1
ATOM 1462 C C . VAL A 1 184 ? 7.855 -1.946 -9.547 1.00 92.81 184 VAL A C 1
ATOM 1464 O O . VAL A 1 184 ? 8.278 -0.807 -9.761 1.00 92.81 184 VAL A O 1
ATOM 1467 N N . ASN A 1 185 ? 8.484 -2.777 -8.712 1.00 95.06 185 ASN A N 1
ATOM 1468 C CA . ASN A 1 185 ? 9.582 -2.314 -7.862 1.00 95.06 185 ASN A CA 1
ATOM 1469 C C . ASN A 1 185 ? 10.964 -2.426 -8.509 1.00 95.06 185 ASN A C 1
ATOM 1471 O O . ASN A 1 185 ? 11.873 -1.703 -8.085 1.00 95.06 185 ASN A O 1
ATOM 1475 N N . TYR A 1 186 ? 11.118 -3.252 -9.546 1.00 90.25 186 TYR A N 1
ATOM 1476 C CA . TYR A 1 186 ? 12.376 -3.415 -10.268 1.00 90.25 186 TYR A CA 1
ATOM 1477 C C . TYR A 1 186 ? 12.269 -2.984 -11.736 1.00 90.25 186 TYR A C 1
ATOM 1479 O O . TYR A 1 186 ? 12.920 -2.012 -12.123 1.00 90.25 186 TYR A O 1
ATOM 1487 N N . ALA A 1 187 ? 11.414 -3.626 -12.538 1.00 87.88 187 ALA A N 1
ATOM 1488 C CA . ALA A 1 187 ? 11.381 -3.417 -13.990 1.00 87.88 187 ALA A CA 1
ATOM 1489 C C . ALA A 1 187 ? 10.952 -1.990 -14.381 1.00 87.88 187 ALA A C 1
ATOM 1491 O O . ALA A 1 187 ? 11.563 -1.365 -15.245 1.00 87.88 187 ALA A O 1
ATOM 1492 N N . MET A 1 188 ? 9.959 -1.421 -13.689 1.00 87.62 188 MET A N 1
ATOM 1493 C CA . MET A 1 188 ? 9.527 -0.031 -13.899 1.00 87.62 188 MET A CA 1
ATOM 1494 C C . MET A 1 188 ? 10.476 1.014 -13.274 1.00 87.62 188 MET A C 1
ATOM 1496 O O . MET A 1 188 ? 10.323 2.216 -13.508 1.00 87.62 188 MET A O 1
ATOM 1500 N N . CYS A 1 189 ? 11.479 0.600 -12.491 1.00 86.69 189 CYS A N 1
ATOM 1501 C CA . CYS A 1 189 ? 12.458 1.493 -11.869 1.00 86.69 189 CYS A CA 1
ATOM 1502 C C . CYS A 1 189 ? 13.654 1.738 -12.805 1.00 86.69 189 CYS A C 1
ATOM 1504 O O . CYS A 1 189 ? 14.733 1.163 -12.646 1.00 86.69 189 CYS A O 1
ATOM 1506 N N . THR A 1 190 ? 13.475 2.658 -13.754 1.00 85.50 190 THR A N 1
ATOM 1507 C CA . THR A 1 190 ? 14.467 2.960 -14.804 1.00 85.50 190 THR A CA 1
ATOM 1508 C C . THR A 1 190 ? 15.670 3.784 -14.339 1.00 85.50 190 THR A C 1
ATOM 1510 O O . THR A 1 190 ? 16.697 3.786 -15.006 1.00 85.50 190 THR A O 1
ATOM 1513 N N . SER A 1 191 ? 15.582 4.476 -13.197 1.00 90.75 191 SER A N 1
ATOM 1514 C CA . SER A 1 191 ? 16.690 5.289 -12.672 1.00 90.75 191 SER A CA 1
ATOM 1515 C C . SER A 1 191 ? 17.359 4.655 -11.460 1.00 90.75 191 SER A C 1
ATOM 1517 O O . SER A 1 191 ? 16.696 4.118 -10.567 1.00 90.75 191 SER A O 1
ATOM 1519 N N . GLU A 1 192 ? 18.677 4.822 -11.354 1.00 90.12 192 GLU A N 1
ATOM 1520 C CA . GLU A 1 192 ? 19.442 4.324 -10.210 1.00 90.12 192 GLU A CA 1
ATOM 1521 C C . GLU A 1 192 ? 18.988 4.955 -8.886 1.00 90.12 192 GLU A C 1
ATOM 1523 O O . GLU A 1 192 ? 18.905 4.287 -7.854 1.00 90.12 192 GLU A O 1
ATOM 1528 N N . LYS A 1 193 ? 18.578 6.230 -8.916 1.00 91.88 193 LYS A N 1
ATOM 1529 C CA . LYS A 1 193 ? 17.957 6.898 -7.764 1.00 91.88 193 LYS A CA 1
ATOM 1530 C C . LYS A 1 193 ? 16.691 6.171 -7.297 1.00 91.88 193 LYS A C 1
ATOM 1532 O O . LYS A 1 193 ? 16.504 6.006 -6.090 1.00 91.88 193 LYS A O 1
ATOM 1537 N N . SER A 1 194 ? 15.829 5.733 -8.220 1.00 90.19 194 SER A N 1
ATOM 1538 C CA . SER A 1 194 ? 14.624 4.963 -7.881 1.00 90.19 194 SER A CA 1
ATOM 1539 C C . SER A 1 194 ? 14.981 3.586 -7.325 1.00 90.19 194 SER A C 1
ATOM 1541 O O . SER A 1 194 ? 14.448 3.201 -6.286 1.00 90.19 194 SER A O 1
ATOM 1543 N N . ARG A 1 195 ? 15.950 2.887 -7.930 1.00 91.25 195 ARG A N 1
ATOM 1544 C CA . ARG A 1 195 ? 16.428 1.579 -7.446 1.00 91.25 195 ARG A CA 1
ATOM 1545 C C . ARG A 1 195 ? 16.996 1.669 -6.028 1.00 91.25 195 ARG A C 1
ATOM 1547 O O . ARG A 1 195 ? 16.578 0.915 -5.153 1.00 91.25 195 ARG A O 1
ATOM 1554 N N . LYS A 1 196 ? 17.852 2.662 -5.750 1.00 93.12 196 LYS A N 1
ATOM 1555 C CA . LYS A 1 196 ? 18.385 2.946 -4.400 1.00 93.12 196 LYS A CA 1
ATOM 1556 C C . LYS A 1 196 ? 17.271 3.246 -3.394 1.00 93.12 196 LYS A C 1
ATOM 1558 O O . LYS A 1 196 ? 17.326 2.789 -2.254 1.00 93.12 196 LYS A O 1
ATOM 1563 N N . LYS A 1 197 ? 16.248 4.004 -3.800 1.00 94.69 197 LYS A N 1
ATOM 1564 C CA . LYS A 1 197 ? 15.074 4.306 -2.965 1.00 94.69 197 LYS A CA 1
ATOM 1565 C C . LYS A 1 197 ? 14.257 3.044 -2.657 1.00 94.69 197 LYS A C 1
ATOM 1567 O O . LYS A 1 197 ? 13.890 2.859 -1.498 1.00 94.69 197 LYS A O 1
ATOM 1572 N N . GLY A 1 198 ? 13.999 2.206 -3.663 1.00 95.00 198 GLY A N 1
ATOM 1573 C CA . GLY A 1 198 ? 13.296 0.928 -3.524 1.00 95.00 198 GLY A CA 1
ATOM 1574 C C . GLY A 1 198 ? 14.046 -0.034 -2.605 1.00 95.00 198 GLY A C 1
ATOM 1575 O O . GLY A 1 198 ? 13.481 -0.485 -1.614 1.00 95.00 198 GLY A O 1
ATOM 1576 N N . LYS A 1 199 ? 15.356 -0.210 -2.827 1.00 95.69 199 LYS A N 1
ATOM 1577 C CA . LYS A 1 199 ? 16.245 -0.992 -1.950 1.00 95.69 199 LYS A CA 1
ATOM 1578 C C . LYS A 1 199 ? 16.137 -0.544 -0.490 1.00 95.69 199 LYS A C 1
ATOM 1580 O O . LYS A 1 199 ? 15.850 -1.352 0.387 1.00 95.69 199 LYS A O 1
ATOM 1585 N N . LYS A 1 200 ? 16.279 0.761 -0.225 1.00 97.31 200 LYS A N 1
ATOM 1586 C CA . LYS A 1 200 ? 16.138 1.311 1.136 1.00 97.31 200 LYS A CA 1
ATOM 1587 C C . LYS A 1 200 ? 14.740 1.099 1.725 1.00 97.31 200 LYS A C 1
ATOM 1589 O O . LYS A 1 200 ? 14.614 1.007 2.941 1.00 97.31 200 LYS A O 1
ATOM 1594 N N . ALA A 1 201 ? 13.692 1.079 0.899 1.00 98.00 201 ALA A N 1
ATOM 1595 C CA . ALA A 1 201 ? 12.336 0.798 1.359 1.00 98.00 201 ALA A CA 1
ATOM 1596 C C . ALA A 1 201 ? 12.193 -0.661 1.808 1.00 98.00 201 ALA A C 1
ATOM 1598 O O . ALA A 1 201 ? 11.739 -0.868 2.927 1.00 98.00 201 ALA A O 1
ATOM 1599 N N . VAL A 1 202 ? 12.654 -1.632 1.008 1.00 97.94 202 VAL A N 1
ATOM 1600 C CA . VAL A 1 202 ? 12.669 -3.064 1.376 1.00 97.94 202 VAL A CA 1
ATOM 1601 C C . VAL A 1 202 ? 13.421 -3.272 2.692 1.00 97.94 202 VAL A C 1
ATOM 1603 O O . VAL A 1 202 ? 12.884 -3.850 3.629 1.00 97.94 202 VAL A O 1
ATOM 1606 N N . GLN A 1 203 ? 14.623 -2.702 2.810 1.00 97.00 203 GLN A N 1
ATOM 1607 C CA . GLN A 1 203 ? 15.464 -2.803 4.011 1.00 97.00 203 GLN A CA 1
ATOM 1608 C C . GLN A 1 203 ? 14.837 -2.188 5.273 1.00 97.00 203 GLN A C 1
ATOM 1610 O O . GLN A 1 203 ? 15.242 -2.512 6.386 1.00 97.00 203 GLN A O 1
ATOM 1615 N N . ALA A 1 204 ? 13.887 -1.261 5.125 1.00 97.81 204 ALA A N 1
ATOM 1616 C CA . ALA A 1 204 ? 13.216 -0.632 6.259 1.00 97.81 204 ALA A CA 1
ATOM 1617 C C . ALA A 1 204 ? 12.042 -1.464 6.801 1.00 97.81 204 ALA A C 1
ATOM 1619 O O . ALA A 1 204 ? 11.531 -1.141 7.876 1.00 97.81 204 ALA A O 1
ATOM 1620 N N . VAL A 1 205 ? 11.586 -2.482 6.065 1.00 98.06 205 VAL A N 1
ATOM 1621 C CA . VAL A 1 205 ? 10.457 -3.329 6.457 1.00 98.06 205 VAL A CA 1
ATOM 1622 C C . VAL A 1 205 ? 10.970 -4.500 7.307 1.00 98.06 205 VAL A C 1
ATOM 1624 O O . VAL A 1 205 ? 11.897 -5.192 6.890 1.00 98.06 205 VAL A O 1
ATOM 1627 N N . PRO A 1 206 ? 10.375 -4.769 8.485 1.00 96.12 206 PRO A N 1
ATOM 1628 C CA . PRO A 1 206 ? 10.657 -5.982 9.247 1.00 96.12 206 PRO A CA 1
ATOM 1629 C C . PRO A 1 206 ? 10.402 -7.239 8.413 1.00 96.12 206 PRO A C 1
ATOM 1631 O O . PRO A 1 206 ? 9.384 -7.323 7.729 1.00 96.12 206 PRO A O 1
ATOM 1634 N N . PHE A 1 207 ? 11.287 -8.233 8.506 1.00 93.56 207 PHE A N 1
ATOM 1635 C CA . PHE A 1 207 ? 11.226 -9.429 7.658 1.00 93.56 207 PHE A CA 1
ATOM 1636 C C . PHE A 1 207 ? 9.859 -10.133 7.701 1.00 93.56 207 PHE A C 1
ATOM 1638 O O . PHE A 1 207 ? 9.294 -10.454 6.662 1.00 93.56 207 PHE A O 1
ATOM 1645 N N . ASN A 1 208 ? 9.253 -10.252 8.886 1.00 94.50 208 ASN A N 1
ATOM 1646 C CA . ASN A 1 208 ? 7.925 -10.845 9.089 1.00 94.50 208 ASN A CA 1
ATOM 1647 C C . ASN A 1 208 ? 6.741 -9.989 8.586 1.00 94.50 208 ASN A C 1
ATOM 1649 O O . ASN A 1 208 ? 5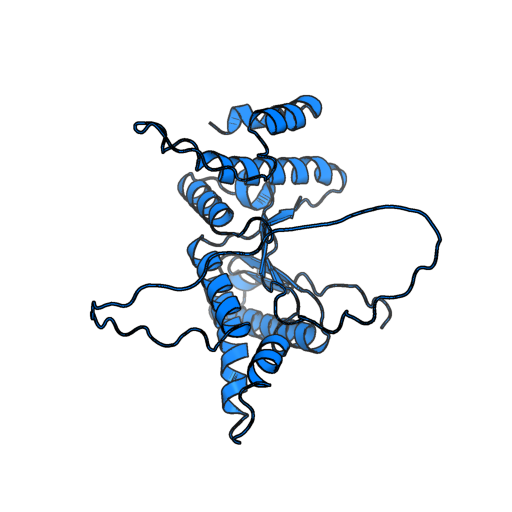.588 -10.288 8.895 1.00 94.50 208 ASN A O 1
ATOM 1653 N N . ARG A 1 209 ? 7.013 -8.896 7.867 1.00 97.31 209 ARG A N 1
ATOM 1654 C CA . ARG A 1 209 ? 6.021 -7.984 7.277 1.00 97.31 209 ARG A CA 1
ATOM 1655 C C . ARG A 1 209 ? 6.267 -7.719 5.791 1.00 97.31 209 ARG A C 1
ATOM 1657 O O . ARG A 1 209 ? 5.532 -6.930 5.193 1.00 97.31 209 ARG A O 1
ATOM 1664 N N . LEU A 1 210 ? 7.295 -8.341 5.215 1.00 97.56 210 LEU A N 1
ATOM 1665 C CA . LEU A 1 210 ? 7.547 -8.343 3.779 1.00 97.56 210 LEU A CA 1
ATOM 1666 C C . LEU A 1 210 ? 6.602 -9.335 3.101 1.00 97.56 210 LEU A C 1
ATOM 1668 O O . LEU A 1 210 ? 6.480 -10.476 3.540 1.00 97.56 210 LEU A O 1
ATOM 1672 N N . LEU A 1 211 ? 5.952 -8.896 2.027 1.00 97.88 211 LEU A N 1
ATOM 1673 C CA . LEU A 1 211 ? 5.162 -9.745 1.144 1.00 97.88 211 LEU A CA 1
ATOM 1674 C C . LEU A 1 211 ? 5.795 -9.750 -0.250 1.00 97.88 211 LEU A C 1
ATOM 1676 O O . LEU A 1 211 ? 6.329 -8.741 -0.714 1.00 97.88 211 LEU A O 1
ATOM 1680 N N . VAL A 1 212 ? 5.721 -10.904 -0.904 1.00 96.62 212 VAL A N 1
ATOM 1681 C CA . VAL A 1 212 ? 6.148 -11.118 -2.289 1.00 96.62 212 VAL A CA 1
ATOM 1682 C C . VAL A 1 212 ? 4.897 -11.213 -3.147 1.00 96.62 212 VAL A C 1
ATOM 1684 O O . VAL A 1 212 ? 3.971 -11.948 -2.806 1.00 96.62 212 VAL A O 1
ATOM 1687 N N . GLU A 1 213 ? 4.877 -10.488 -4.260 1.00 95.56 213 GLU A N 1
ATOM 1688 C CA . GLU A 1 213 ? 3.739 -10.439 -5.175 1.00 95.56 213 GLU A CA 1
ATOM 1689 C C . GLU A 1 213 ? 4.241 -10.599 -6.615 1.00 95.56 213 GLU A C 1
ATOM 1691 O O . GLU A 1 213 ? 5.252 -10.003 -6.985 1.00 95.56 213 GLU A O 1
ATOM 1696 N N . SER A 1 214 ? 3.554 -11.392 -7.442 1.00 95.12 214 SER A N 1
ATOM 1697 C CA . SER A 1 214 ? 3.890 -11.480 -8.869 1.00 95.12 214 SER A CA 1
ATOM 1698 C C . SER A 1 214 ? 3.562 -10.175 -9.595 1.00 95.12 214 SER A C 1
ATOM 1700 O O . SER A 1 214 ? 4.386 -9.676 -10.359 1.00 95.12 214 SER A O 1
ATOM 1702 N N . ASP A 1 215 ? 2.379 -9.619 -9.305 1.00 94.62 215 ASP A N 1
ATOM 1703 C CA . ASP A 1 215 ? 1.817 -8.407 -9.914 1.00 94.62 215 ASP A CA 1
ATOM 1704 C C . ASP A 1 215 ? 1.880 -8.441 -11.451 1.00 94.62 215 ASP A C 1
ATOM 1706 O O . ASP A 1 215 ? 2.454 -7.578 -12.121 1.00 94.62 215 ASP A O 1
ATOM 1710 N N . VAL A 1 216 ? 1.335 -9.529 -11.997 1.00 93.62 216 VAL A N 1
ATOM 1711 C CA . VAL A 1 216 ? 1.241 -9.806 -13.432 1.00 93.62 216 VAL A CA 1
ATOM 1712 C C . VAL A 1 216 ? -0.222 -9.938 -13.843 1.00 93.62 216 VAL A C 1
ATOM 1714 O O . VAL A 1 216 ? -1.088 -10.256 -13.029 1.00 93.62 216 VAL A O 1
ATOM 1717 N N . HIS A 1 217 ? -0.504 -9.691 -15.120 1.00 92.00 217 HIS A N 1
ATOM 1718 C CA . HIS A 1 217 ? -1.865 -9.739 -15.661 1.00 92.00 217 HIS A CA 1
ATOM 1719 C C . HIS A 1 217 ? -2.243 -11.099 -16.261 1.00 92.00 217 HIS A C 1
ATOM 1721 O O . HIS A 1 217 ? -3.426 -11.347 -16.483 1.00 92.00 217 HIS A O 1
ATOM 1727 N N . SER A 1 218 ? -1.258 -11.963 -16.518 1.00 93.00 218 SER A N 1
ATOM 1728 C CA . SER A 1 218 ? -1.435 -13.287 -17.113 1.00 93.00 218 SER A CA 1
ATOM 1729 C C . SER A 1 218 ? -1.058 -14.382 -16.099 1.00 93.00 218 SER A C 1
ATOM 1731 O O . SER A 1 218 ? -0.067 -14.229 -15.377 1.00 93.00 218 SER A O 1
ATOM 1733 N N . PRO A 1 219 ? -1.830 -15.485 -16.013 1.00 93.81 219 PRO A N 1
ATOM 1734 C CA . PRO A 1 219 ? -1.484 -16.638 -15.181 1.00 93.81 219 PRO A CA 1
ATOM 1735 C C . PRO A 1 219 ? -0.130 -17.262 -15.534 1.00 93.81 219 PRO A C 1
ATOM 1737 O O . PRO A 1 219 ? 0.586 -17.719 -14.643 1.00 93.81 219 PRO A O 1
ATOM 1740 N N . GLU A 1 220 ? 0.230 -17.259 -16.817 1.00 94.50 220 GLU A N 1
ATOM 1741 C CA . GLU A 1 220 ? 1.474 -17.833 -17.334 1.00 94.50 220 GLU A CA 1
ATOM 1742 C C . GLU A 1 220 ? 2.709 -17.121 -16.756 1.00 94.50 220 GLU A C 1
ATOM 1744 O O . GLU A 1 220 ? 3.725 -17.752 -16.463 1.00 94.50 220 GLU A O 1
ATOM 1749 N N . ASP A 1 221 ? 2.589 -15.820 -16.487 1.00 91.62 221 ASP A N 1
ATOM 1750 C CA . ASP A 1 221 ? 3.668 -15.000 -15.939 1.00 91.62 221 ASP A CA 1
ATOM 1751 C C . ASP A 1 221 ? 3.810 -15.112 -14.411 1.00 91.62 221 ASP A C 1
ATOM 1753 O O . ASP A 1 221 ? 4.770 -14.588 -13.838 1.00 91.62 221 ASP A O 1
ATOM 1757 N N . VAL A 1 222 ? 2.877 -15.768 -13.705 1.00 92.88 222 VAL A N 1
ATOM 1758 C CA . VAL A 1 222 ? 2.828 -15.749 -12.227 1.00 92.88 222 VAL A CA 1
ATOM 1759 C C . VAL A 1 222 ? 4.096 -16.330 -11.614 1.00 92.88 222 VAL A C 1
ATOM 1761 O O . VAL A 1 222 ? 4.637 -15.751 -10.666 1.00 92.88 222 VAL A O 1
ATOM 1764 N N . ALA A 1 223 ? 4.591 -17.442 -12.158 1.00 92.81 223 ALA A N 1
ATOM 1765 C CA . ALA A 1 223 ? 5.819 -18.070 -11.684 1.00 92.81 223 ALA A CA 1
ATOM 1766 C C . ALA A 1 223 ? 7.020 -17.124 -11.856 1.00 92.81 223 ALA A C 1
ATOM 1768 O O . ALA A 1 223 ? 7.720 -16.832 -10.885 1.00 92.81 223 ALA A O 1
ATOM 1769 N N . GLY A 1 224 ? 7.206 -16.578 -13.063 1.00 90.19 224 GLY A N 1
ATOM 1770 C CA . GLY A 1 224 ? 8.295 -15.648 -13.374 1.00 90.19 224 GLY A CA 1
ATOM 1771 C C . GLY A 1 224 ? 8.234 -14.361 -12.548 1.00 90.19 224 GLY A C 1
ATOM 1772 O O . GLY A 1 224 ? 9.235 -13.958 -11.956 1.00 90.19 224 GLY A O 1
ATOM 1773 N N . GLY A 1 225 ? 7.051 -13.753 -12.431 1.00 92.38 225 GLY A N 1
ATOM 1774 C CA . GLY A 1 225 ? 6.832 -12.554 -11.620 1.00 92.38 225 GLY A CA 1
ATOM 1775 C C . GLY A 1 225 ? 7.131 -12.783 -10.138 1.00 92.38 225 GLY A C 1
ATOM 1776 O O . GLY A 1 225 ? 7.800 -11.962 -9.510 1.00 92.38 225 GLY A O 1
ATOM 1777 N N . THR A 1 226 ? 6.704 -13.926 -9.588 1.00 94.88 226 THR A N 1
ATOM 1778 C CA . THR A 1 226 ? 6.970 -14.289 -8.184 1.00 94.88 226 THR A CA 1
ATOM 1779 C C . THR A 1 226 ? 8.460 -14.506 -7.943 1.00 94.88 226 THR A C 1
ATOM 1781 O O . THR A 1 226 ? 9.015 -13.942 -7.001 1.00 94.88 226 THR A O 1
ATOM 1784 N N . ILE A 1 227 ? 9.135 -15.275 -8.806 1.00 94.19 227 ILE A N 1
ATOM 1785 C CA . ILE A 1 227 ? 10.580 -15.516 -8.687 1.00 94.19 227 ILE A CA 1
ATOM 1786 C C . ILE A 1 227 ? 11.344 -14.196 -8.785 1.00 94.19 227 ILE A C 1
ATOM 1788 O O . ILE A 1 227 ? 12.190 -13.921 -7.936 1.00 94.19 227 ILE A O 1
ATOM 1792 N N . GLY A 1 228 ? 11.002 -13.343 -9.753 1.00 94.06 228 GLY A N 1
ATOM 1793 C CA . GLY A 1 228 ? 11.610 -12.023 -9.892 1.00 94.06 228 GLY A CA 1
ATOM 1794 C C . GLY A 1 228 ? 11.426 -11.155 -8.643 1.00 94.06 228 GLY A C 1
ATOM 1795 O O . GLY A 1 228 ? 12.352 -10.453 -8.237 1.00 94.06 228 GLY A O 1
ATOM 1796 N N . ALA A 1 229 ? 10.256 -11.214 -7.999 1.00 95.81 229 ALA A N 1
ATOM 1797 C CA . ALA A 1 229 ? 9.979 -10.470 -6.774 1.00 95.81 229 ALA A CA 1
ATOM 1798 C C . ALA A 1 229 ? 10.811 -10.995 -5.589 1.00 95.81 229 ALA A C 1
ATOM 1800 O O . ALA A 1 229 ? 11.393 -10.196 -4.852 1.00 95.81 229 ALA A O 1
ATOM 1801 N N . ILE A 1 230 ? 10.947 -12.321 -5.452 1.00 96.00 230 ILE A N 1
ATOM 1802 C CA . ILE A 1 230 ? 11.841 -12.951 -4.466 1.00 96.00 230 ILE A CA 1
ATOM 1803 C C . ILE A 1 230 ? 13.282 -12.496 -4.706 1.00 96.00 230 ILE A C 1
ATOM 1805 O O . ILE A 1 230 ? 13.914 -11.972 -3.790 1.00 96.00 230 ILE A O 1
ATOM 1809 N N . SER A 1 231 ? 13.784 -12.625 -5.940 1.00 93.75 231 SER A N 1
ATOM 1810 C CA . SER A 1 231 ? 15.144 -12.214 -6.306 1.00 93.75 231 SER A CA 1
ATOM 1811 C C . SER A 1 231 ? 15.399 -10.738 -5.996 1.00 93.75 231 SER A C 1
ATOM 1813 O O . SER A 1 231 ? 16.441 -10.400 -5.433 1.00 93.75 231 SER A O 1
ATOM 1815 N N . TYR A 1 232 ? 14.435 -9.861 -6.293 1.00 94.31 232 TYR A N 1
ATOM 1816 C CA . TYR A 1 232 ? 14.523 -8.436 -5.983 1.00 94.31 232 TYR A CA 1
ATOM 1817 C C . TYR A 1 232 ? 14.632 -8.163 -4.475 1.00 94.31 232 TYR A C 1
ATOM 1819 O O . TYR A 1 232 ? 15.535 -7.434 -4.047 1.00 94.31 232 TYR A O 1
ATOM 1827 N N . ILE A 1 233 ? 13.744 -8.748 -3.660 1.00 95.38 233 ILE A N 1
ATOM 1828 C CA . ILE A 1 233 ? 13.773 -8.572 -2.199 1.00 95.38 233 ILE A CA 1
ATOM 1829 C C . ILE A 1 233 ? 15.089 -9.096 -1.631 1.00 95.38 233 ILE A C 1
ATOM 1831 O O . ILE A 1 233 ? 15.741 -8.406 -0.845 1.00 95.38 233 ILE A O 1
ATOM 1835 N N . THR A 1 234 ? 15.514 -10.284 -2.057 1.00 93.50 234 THR A N 1
ATOM 1836 C CA . THR A 1 234 ? 16.797 -10.851 -1.655 1.00 93.50 234 THR A CA 1
ATOM 1837 C C . THR A 1 234 ? 17.945 -9.898 -1.948 1.00 93.50 234 THR A C 1
ATOM 1839 O O . THR A 1 234 ? 18.729 -9.599 -1.046 1.00 93.50 234 THR A O 1
ATOM 1842 N N . TRP A 1 235 ? 18.077 -9.455 -3.200 1.00 92.44 235 TRP A N 1
ATOM 1843 C CA . TRP A 1 235 ? 19.165 -8.578 -3.623 1.00 92.44 235 TRP A CA 1
ATOM 1844 C C . TRP A 1 235 ? 19.209 -7.315 -2.756 1.00 92.44 235 TRP A C 1
ATOM 1846 O O . TRP A 1 235 ? 20.270 -6.917 -2.266 1.00 92.44 235 TRP A O 1
ATOM 1856 N N . ALA A 1 236 ? 18.040 -6.730 -2.476 1.00 93.12 236 ALA A N 1
ATOM 1857 C CA . ALA A 1 236 ? 17.935 -5.550 -1.632 1.00 93.12 236 ALA A CA 1
ATOM 1858 C C . ALA A 1 236 ? 18.413 -5.803 -0.188 1.00 93.12 236 ALA A C 1
ATOM 1860 O O . ALA A 1 236 ? 19.060 -4.928 0.399 1.00 93.12 236 ALA A O 1
ATOM 1861 N N . LEU A 1 237 ? 18.131 -6.979 0.382 1.00 92.19 237 LEU A N 1
ATOM 1862 C CA . LEU A 1 237 ? 18.545 -7.349 1.740 1.00 92.19 237 LEU A CA 1
ATOM 1863 C C . LEU A 1 237 ? 20.043 -7.691 1.826 1.00 92.19 237 LEU A C 1
ATOM 1865 O O . LEU A 1 237 ? 20.740 -7.136 2.681 1.00 92.19 237 LEU A O 1
ATOM 1869 N N . LEU A 1 238 ? 20.554 -8.534 0.921 1.00 85.88 238 LEU A N 1
ATOM 1870 C CA . LEU A 1 238 ? 21.946 -9.013 0.917 1.00 85.88 238 LEU A CA 1
ATOM 1871 C C . LEU A 1 238 ? 22.965 -7.903 0.670 1.00 85.88 238 LEU A C 1
ATOM 1873 O O . LEU A 1 238 ? 24.035 -7.889 1.276 1.00 85.88 238 LEU A O 1
ATOM 1877 N N . ALA A 1 239 ? 22.620 -6.914 -0.150 1.00 69.31 239 ALA A N 1
ATOM 1878 C CA . ALA A 1 239 ? 23.500 -5.789 -0.441 1.00 69.31 239 ALA A CA 1
ATOM 1879 C C . ALA A 1 239 ? 23.645 -4.790 0.735 1.00 69.31 239 ALA A C 1
ATOM 1881 O O . ALA A 1 239 ? 24.086 -3.661 0.526 1.00 69.31 239 ALA A O 1
ATOM 1882 N N . SER A 1 240 ? 23.237 -5.179 1.949 1.00 57.94 240 SER A N 1
ATOM 1883 C CA . SER A 1 240 ? 23.555 -4.521 3.228 1.00 57.94 240 SER A CA 1
ATOM 1884 C C . SER A 1 240 ? 24.750 -5.175 3.935 1.00 57.94 240 SER A C 1
ATOM 1886 O O . SER A 1 240 ? 25.326 -4.583 4.840 1.00 57.94 240 SER A O 1
ATOM 1888 N N . SER A 1 241 ? 25.119 -6.399 3.540 1.00 51.97 241 SER A N 1
ATOM 1889 C CA . SER A 1 241 ? 26.195 -7.189 4.153 1.00 51.97 241 SER A CA 1
ATOM 1890 C C . SER A 1 241 ? 27.563 -6.990 3.486 1.00 51.97 241 SER A C 1
ATOM 1892 O O . SER A 1 241 ? 28.554 -7.503 3.993 1.00 51.97 241 SER A O 1
ATOM 1894 N N . GLY A 1 242 ? 27.627 -6.252 2.371 1.00 46.66 242 GLY A N 1
ATOM 1895 C CA . GLY A 1 242 ? 28.844 -6.064 1.566 1.00 46.66 242 GLY A CA 1
ATOM 1896 C C . GLY A 1 242 ? 29.673 -4.805 1.857 1.00 46.66 242 GLY A C 1
ATOM 1897 O O . GLY A 1 242 ? 30.823 -4.760 1.442 1.00 46.66 242 GLY A O 1
ATOM 1898 N N . ASP A 1 243 ? 29.147 -3.813 2.585 1.00 41.78 243 ASP A N 1
ATOM 1899 C CA . ASP A 1 243 ? 29.841 -2.521 2.794 1.00 41.78 243 ASP A CA 1
ATOM 1900 C C . ASP A 1 243 ? 30.656 -2.433 4.102 1.00 41.78 243 ASP A C 1
ATOM 1902 O O . ASP A 1 243 ? 31.384 -1.467 4.308 1.00 41.78 243 ASP A O 1
ATOM 1906 N N . ASN A 1 244 ? 30.590 -3.444 4.978 1.00 38.38 244 ASN A N 1
ATOM 1907 C CA . ASN A 1 244 ? 31.248 -3.411 6.295 1.00 38.38 244 ASN A CA 1
ATOM 1908 C C . ASN A 1 244 ? 32.478 -4.326 6.431 1.00 38.38 244 ASN A C 1
ATOM 1910 O O . ASN A 1 244 ? 32.963 -4.502 7.544 1.00 38.38 244 ASN A O 1
ATOM 1914 N N . ASN A 1 245 ? 33.016 -4.899 5.346 1.00 38.78 245 ASN A N 1
ATOM 1915 C CA . ASN A 1 245 ? 34.182 -5.792 5.439 1.00 38.78 245 ASN A CA 1
ATOM 1916 C C . ASN A 1 245 ? 35.488 -5.183 4.900 1.00 38.78 245 ASN A C 1
ATOM 1918 O O . ASN A 1 245 ? 36.257 -5.821 4.184 1.00 38.78 245 ASN A O 1
ATOM 1922 N N . ARG A 1 246 ? 35.756 -3.933 5.292 1.00 39.28 246 ARG A N 1
ATOM 1923 C CA . ARG A 1 246 ? 37.122 -3.430 5.484 1.00 39.28 246 ARG A CA 1
ATOM 1924 C C . ARG A 1 246 ? 37.226 -2.966 6.936 1.00 39.28 246 ARG A C 1
ATOM 1926 O O . ARG A 1 246 ? 36.701 -1.915 7.280 1.00 39.28 246 ARG A O 1
ATOM 1933 N N . ASN A 1 247 ? 37.908 -3.777 7.743 1.00 38.25 247 ASN A N 1
ATOM 1934 C CA . ASN A 1 247 ? 38.201 -3.620 9.174 1.00 38.25 247 ASN A CA 1
ATOM 1935 C C . ASN A 1 247 ? 37.058 -3.964 10.144 1.00 38.25 247 ASN A C 1
ATOM 1937 O O . ASN A 1 247 ? 36.290 -3.101 10.547 1.00 38.25 247 ASN A O 1
ATOM 1941 N N . SER A 1 248 ? 37.033 -5.202 10.641 1.00 34.50 248 SER A N 1
ATOM 1942 C CA . SER A 1 248 ? 37.544 -5.503 11.990 1.00 34.50 248 SER A CA 1
ATOM 1943 C C . SER A 1 248 ? 37.225 -6.950 12.369 1.00 34.50 248 SER A C 1
ATOM 1945 O O . SER A 1 248 ? 36.091 -7.411 12.250 1.00 34.50 248 SER A O 1
ATOM 1947 N N . SER A 1 249 ? 38.249 -7.652 12.842 1.00 40.06 249 SER A N 1
ATOM 1948 C CA . SER A 1 249 ? 38.168 -8.977 13.447 1.00 40.06 249 SER A CA 1
ATOM 1949 C C . SER A 1 249 ? 37.318 -8.984 14.724 1.00 40.06 249 SER A C 1
ATOM 1951 O O . SER A 1 249 ? 37.256 -7.983 15.437 1.00 40.06 249 SER A O 1
ATOM 1953 N N . ASN A 1 250 ? 36.784 -10.172 15.025 1.00 37.91 250 ASN A N 1
ATOM 1954 C CA . ASN A 1 250 ? 36.161 -10.624 16.274 1.00 37.91 250 ASN A CA 1
ATOM 1955 C C . ASN A 1 250 ? 34.821 -9.987 16.670 1.00 37.91 250 ASN A C 1
ATOM 1957 O O . ASN A 1 250 ? 34.770 -8.897 17.227 1.00 37.91 250 ASN A O 1
ATOM 1961 N N . ASN A 1 251 ? 33.743 -10.766 16.537 1.00 32.38 251 ASN A N 1
ATOM 1962 C CA . ASN A 1 251 ? 33.070 -11.318 17.717 1.00 32.38 251 ASN A CA 1
ATOM 1963 C C . ASN A 1 251 ? 32.068 -12.418 17.340 1.00 32.38 251 ASN A C 1
ATOM 1965 O O . ASN A 1 251 ? 31.328 -12.311 16.364 1.00 32.38 251 ASN A O 1
ATOM 1969 N N . ASN A 1 252 ? 32.097 -13.478 18.149 1.00 41.44 252 ASN A N 1
ATOM 1970 C CA . ASN A 1 252 ? 31.119 -14.554 18.193 1.00 41.44 252 ASN A CA 1
ATOM 1971 C C . ASN A 1 252 ? 29.774 -13.997 18.656 1.00 41.44 252 ASN A C 1
ATOM 1973 O O . ASN A 1 252 ? 29.681 -13.554 19.795 1.00 41.44 252 ASN A O 1
ATOM 1977 N N . ASP A 1 253 ? 28.745 -14.114 17.823 1.00 33.12 253 ASP A N 1
ATOM 1978 C CA . ASP A 1 253 ? 27.359 -14.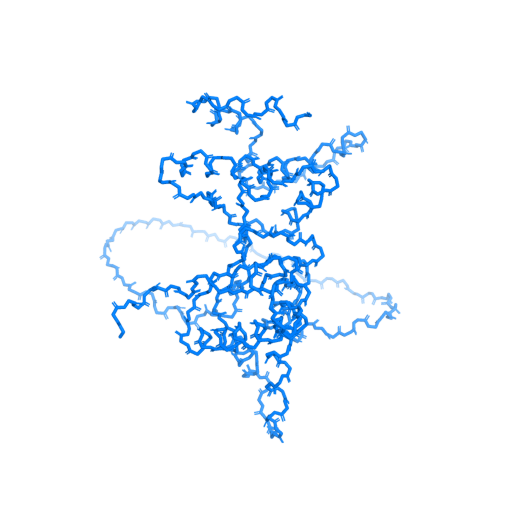100 18.280 1.00 33.12 253 ASP A CA 1
ATOM 1979 C C . ASP A 1 253 ? 26.621 -15.270 17.628 1.00 33.12 253 ASP A C 1
ATOM 1981 O O . ASP A 1 253 ? 26.373 -15.305 16.419 1.00 33.12 253 ASP A O 1
ATOM 1985 N N . ASN A 1 254 ? 26.306 -16.254 18.471 1.00 36.88 254 ASN A N 1
ATOM 1986 C CA . ASN A 1 254 ? 25.402 -17.352 18.178 1.00 36.88 254 ASN A CA 1
ATOM 1987 C C . ASN A 1 254 ? 23.995 -16.775 18.022 1.00 36.88 254 ASN A C 1
ATOM 1989 O O . ASN A 1 254 ? 23.331 -16.475 19.013 1.00 36.88 254 ASN A O 1
ATOM 1993 N N . ASN A 1 255 ? 23.542 -16.623 16.782 1.00 33.16 255 ASN A N 1
ATOM 1994 C CA . ASN A 1 255 ? 22.139 -16.389 16.491 1.00 33.16 255 ASN A CA 1
ATOM 1995 C C . ASN A 1 255 ? 21.661 -17.507 15.565 1.00 33.16 255 ASN A C 1
ATOM 1997 O O . ASN A 1 255 ? 21.974 -17.527 14.373 1.00 33.16 255 ASN A O 1
ATOM 2001 N N . ASP A 1 256 ? 20.968 -18.469 16.169 1.00 38.31 256 ASP A N 1
ATOM 2002 C CA . ASP A 1 256 ? 20.296 -19.572 15.499 1.00 38.31 256 ASP A CA 1
ATOM 2003 C C . ASP A 1 256 ? 19.079 -19.027 14.741 1.00 38.31 256 ASP A C 1
ATOM 2005 O O . ASP A 1 256 ? 17.987 -18.824 15.268 1.00 38.31 256 ASP A O 1
ATOM 2009 N N . GLY A 1 257 ? 19.328 -18.688 13.485 1.00 34.88 257 GLY A N 1
ATOM 2010 C CA . GLY A 1 257 ? 18.329 -18.417 12.472 1.00 34.88 257 GLY A CA 1
ATOM 2011 C C . GLY A 1 257 ? 18.986 -18.771 11.154 1.00 34.88 257 GLY A C 1
ATOM 2012 O O . GLY A 1 257 ? 19.920 -18.086 10.740 1.00 34.88 257 GLY A O 1
ATOM 2013 N N . SER A 1 258 ? 18.559 -19.873 10.535 1.00 39.59 258 SER A N 1
ATOM 2014 C CA . SER A 1 258 ? 19.116 -20.398 9.284 1.00 39.59 258 SER A CA 1
ATOM 2015 C C . SER A 1 258 ? 19.328 -19.268 8.272 1.00 39.59 258 SER A C 1
ATOM 2017 O O . SER A 1 258 ? 18.378 -18.714 7.708 1.00 39.59 258 SER A O 1
ATOM 2019 N N . LYS A 1 259 ? 20.589 -18.878 8.093 1.00 42.56 259 LYS A N 1
ATOM 2020 C CA . LYS A 1 259 ? 20.995 -17.715 7.312 1.00 42.56 259 LYS A CA 1
ATOM 2021 C C . LYS A 1 259 ? 20.895 -18.096 5.838 1.00 42.56 259 LYS A C 1
ATOM 2023 O O . LYS A 1 259 ? 21.803 -18.723 5.311 1.00 42.56 259 LYS A O 1
ATOM 2028 N N . PHE A 1 260 ? 19.779 -17.757 5.197 1.00 45.56 260 PHE A N 1
ATOM 2029 C CA . PHE A 1 260 ? 19.575 -17.955 3.760 1.00 45.56 260 PHE A CA 1
ATOM 2030 C C . PHE A 1 260 ? 20.713 -17.258 2.993 1.00 45.56 260 PHE A C 1
ATOM 2032 O O . PHE A 1 260 ? 20.903 -16.046 3.127 1.00 45.56 260 PHE A O 1
ATOM 2039 N N . THR A 1 261 ? 21.524 -18.014 2.254 1.00 49.06 261 THR A N 1
ATOM 2040 C CA . THR A 1 261 ? 22.759 -17.506 1.642 1.00 49.06 261 THR A CA 1
ATOM 2041 C C . THR A 1 261 ? 22.559 -17.098 0.179 1.00 49.06 261 THR A C 1
ATOM 2043 O O . THR A 1 261 ? 21.630 -17.535 -0.496 1.00 49.06 261 THR A O 1
ATOM 2046 N N . VAL A 1 262 ? 23.488 -16.293 -0.357 1.00 47.06 262 VAL A N 1
ATOM 2047 C CA . VAL A 1 262 ? 23.573 -15.964 -1.799 1.00 47.06 262 VAL A CA 1
ATOM 2048 C C . VAL A 1 262 ? 23.595 -17.242 -2.660 1.00 47.06 262 VAL A C 1
ATOM 2050 O O . VAL A 1 262 ? 23.022 -17.270 -3.748 1.00 47.06 262 VAL A O 1
ATOM 2053 N N . LYS A 1 263 ? 24.232 -18.313 -2.162 1.00 46.66 263 LYS A N 1
ATOM 2054 C CA . LYS A 1 263 ? 24.379 -19.594 -2.869 1.00 46.66 263 LYS A CA 1
ATOM 2055 C C . LYS A 1 263 ? 23.056 -20.350 -2.984 1.00 46.66 263 LYS A C 1
ATOM 2057 O O . LYS A 1 263 ? 22.792 -20.935 -4.032 1.00 46.66 263 LYS A O 1
ATOM 2062 N N . ASP A 1 264 ? 22.207 -20.277 -1.962 1.00 49.50 264 ASP A N 1
ATOM 2063 C CA . ASP A 1 264 ? 20.877 -20.901 -1.982 1.00 49.50 264 ASP A CA 1
ATOM 2064 C C . ASP A 1 264 ? 19.994 -20.268 -3.064 1.00 49.50 264 ASP A C 1
ATOM 2066 O O . ASP A 1 264 ? 19.207 -20.937 -3.727 1.00 49.50 264 ASP A O 1
ATOM 2070 N N . ILE A 1 265 ? 20.198 -18.978 -3.318 1.00 50.47 265 ILE A N 1
ATOM 2071 C CA . ILE A 1 265 ? 19.378 -18.185 -4.233 1.00 50.47 265 ILE A CA 1
ATOM 2072 C C . ILE A 1 265 ? 19.857 -18.341 -5.668 1.00 50.47 265 ILE A C 1
ATOM 2074 O O . ILE A 1 265 ? 19.030 -18.541 -6.550 1.00 50.47 265 ILE A O 1
ATOM 2078 N N . ALA A 1 266 ? 21.173 -18.374 -5.888 1.00 47.97 266 ALA A N 1
ATOM 2079 C CA . ALA A 1 266 ? 21.754 -18.757 -7.174 1.00 47.97 266 ALA A CA 1
ATOM 2080 C C . ALA A 1 266 ? 21.367 -20.194 -7.584 1.00 47.97 266 ALA A C 1
ATOM 2082 O O . ALA A 1 266 ? 21.152 -20.465 -8.761 1.00 47.97 266 ALA A O 1
ATOM 2083 N N . SER A 1 267 ? 21.235 -21.110 -6.616 1.00 48.16 267 SER A N 1
ATOM 2084 C CA . SER A 1 267 ? 20.774 -22.486 -6.852 1.00 48.16 267 SER A CA 1
ATOM 2085 C C . SER A 1 267 ? 19.291 -22.543 -7.241 1.00 48.16 267 SER A C 1
ATOM 2087 O O . SER A 1 267 ? 18.921 -23.266 -8.165 1.00 48.16 267 SER A O 1
ATOM 2089 N N . ILE A 1 268 ? 18.434 -21.748 -6.589 1.00 48.72 268 ILE A N 1
ATOM 2090 C CA . ILE A 1 268 ? 17.000 -21.660 -6.916 1.00 48.72 268 ILE A CA 1
ATOM 2091 C C . ILE A 1 268 ? 16.771 -20.984 -8.277 1.00 48.72 268 ILE A C 1
ATOM 2093 O O . ILE A 1 268 ? 15.884 -21.399 -9.022 1.00 48.72 268 ILE A O 1
ATOM 2097 N N . THR A 1 269 ? 17.557 -19.964 -8.632 1.00 46.53 269 THR A N 1
ATOM 2098 C CA . THR A 1 269 ? 17.417 -19.269 -9.921 1.00 46.53 269 THR A CA 1
ATOM 2099 C C . THR A 1 269 ? 18.012 -20.063 -11.086 1.00 46.53 269 THR A C 1
ATOM 2101 O O . THR A 1 269 ? 17.392 -20.109 -12.149 1.00 46.53 269 THR A O 1
ATOM 2104 N N . SER A 1 270 ? 19.147 -20.757 -10.900 1.00 47.09 270 SER A N 1
ATOM 2105 C CA . SER A 1 270 ? 19.765 -21.559 -11.971 1.00 47.09 270 SER A CA 1
ATOM 2106 C C . SER A 1 270 ? 18.983 -22.836 -12.290 1.00 47.09 270 SER A C 1
ATOM 2108 O O . SER A 1 270 ? 18.814 -23.160 -13.464 1.00 47.09 270 SER A O 1
ATOM 2110 N N . LYS A 1 271 ? 18.412 -23.511 -11.278 1.00 45.12 271 LYS A N 1
ATOM 2111 C CA . LYS A 1 271 ? 17.552 -24.695 -11.479 1.00 45.12 271 LYS A CA 1
ATOM 2112 C C . LYS A 1 271 ? 16.285 -24.397 -12.285 1.00 45.12 271 LYS A C 1
ATOM 2114 O O . LYS A 1 271 ? 15.730 -25.310 -12.881 1.00 45.12 271 LYS A O 1
ATOM 2119 N N . ASN A 1 272 ? 15.855 -23.135 -12.321 1.00 42.88 272 ASN A N 1
ATOM 2120 C CA . ASN A 1 272 ? 14.652 -22.688 -13.025 1.00 42.88 272 ASN A CA 1
ATOM 2121 C C . ASN A 1 272 ? 14.957 -21.893 -14.310 1.00 42.88 272 ASN A C 1
ATOM 2123 O O . ASN A 1 272 ? 14.077 -21.209 -14.824 1.00 42.88 272 ASN A O 1
ATOM 2127 N N . GLY A 1 273 ? 16.192 -21.947 -14.829 1.00 36.69 273 GLY A N 1
ATOM 2128 C CA . GLY A 1 273 ? 16.547 -21.350 -16.125 1.00 36.69 273 GLY A CA 1
ATOM 2129 C C . GLY A 1 273 ? 16.539 -19.815 -16.168 1.00 36.69 273 GLY A C 1
ATOM 2130 O O . GLY A 1 273 ? 16.535 -19.231 -17.248 1.00 36.69 273 GLY A O 1
ATOM 2131 N N . LEU A 1 274 ? 16.544 -19.144 -15.013 1.00 47.00 274 LEU A N 1
ATOM 2132 C CA . LEU A 1 274 ? 16.469 -17.686 -14.914 1.00 47.00 274 LEU A CA 1
ATOM 2133 C C . LEU A 1 274 ? 17.868 -17.101 -14.673 1.00 47.00 274 LEU A C 1
ATOM 2135 O O . LEU A 1 274 ? 18.292 -16.886 -13.539 1.00 47.00 274 LEU A O 1
ATOM 2139 N N . THR A 1 275 ? 18.582 -16.779 -15.754 1.00 47.41 275 THR A N 1
ATOM 2140 C CA . THR A 1 275 ? 19.888 -16.078 -15.763 1.00 47.41 275 THR A CA 1
ATOM 2141 C C . THR A 1 275 ? 19.788 -14.578 -15.425 1.00 47.41 275 THR A C 1
ATOM 2143 O O . THR A 1 275 ? 20.663 -13.787 -15.773 1.00 47.41 275 THR A O 1
ATOM 2146 N N . PHE A 1 276 ? 18.737 -14.157 -14.715 1.00 45.81 276 PHE A N 1
ATOM 2147 C CA . PHE A 1 276 ? 18.414 -12.744 -14.471 1.00 45.81 276 PHE A CA 1
ATOM 2148 C C . PHE A 1 276 ? 19.407 -12.027 -13.536 1.00 45.81 276 PHE A C 1
ATOM 2150 O O . PHE A 1 276 ? 19.445 -10.798 -13.500 1.00 45.81 276 PHE A O 1
ATOM 2157 N N . LEU A 1 277 ? 20.230 -12.776 -12.792 1.00 42.59 277 LEU A N 1
ATOM 2158 C CA . LEU A 1 277 ? 21.195 -12.198 -11.852 1.00 42.59 277 LEU A CA 1
ATOM 2159 C C . LEU A 1 277 ? 22.405 -11.547 -12.544 1.00 42.59 277 LEU A C 1
ATOM 2161 O O . LEU A 1 277 ? 22.964 -10.613 -11.984 1.00 42.59 277 LEU A O 1
ATOM 2165 N N . ASN A 1 278 ? 22.755 -11.940 -13.775 1.00 37.75 278 ASN A N 1
ATOM 2166 C CA . ASN A 1 278 ? 23.888 -11.342 -14.504 1.00 37.75 278 ASN A CA 1
ATOM 2167 C C . ASN A 1 278 ? 23.610 -9.903 -14.992 1.00 37.75 278 ASN A C 1
ATOM 2169 O O . ASN A 1 278 ? 24.500 -9.252 -15.523 1.00 37.75 278 ASN A O 1
ATOM 2173 N N . SER A 1 279 ? 22.375 -9.414 -14.837 1.00 39.09 279 SER A N 1
ATOM 2174 C CA . SER A 1 279 ? 21.942 -8.050 -15.179 1.00 39.09 279 SER A CA 1
ATOM 2175 C C . SER A 1 279 ? 21.776 -7.149 -13.939 1.00 39.09 279 SER A C 1
ATOM 2177 O O . SER A 1 279 ? 21.321 -6.010 -14.078 1.00 39.09 279 SER A O 1
ATOM 2179 N N . LEU A 1 280 ? 22.057 -7.657 -12.732 1.00 43.03 280 LEU A N 1
ATOM 2180 C CA . LEU A 1 280 ? 21.881 -6.926 -11.467 1.00 43.03 280 LEU A CA 1
ATOM 2181 C C . LEU A 1 280 ? 23.142 -6.195 -10.975 1.00 43.03 280 LEU A C 1
ATOM 2183 O O . LEU A 1 280 ? 23.045 -5.505 -9.954 1.00 43.03 280 LEU A O 1
ATOM 2187 N N . ASP A 1 281 ? 24.261 -6.332 -11.691 1.00 37.59 281 ASP A N 1
ATOM 2188 C CA . ASP A 1 281 ? 25.501 -5.571 -11.481 1.00 37.59 281 ASP A CA 1
ATOM 2189 C C . ASP A 1 281 ? 25.494 -4.241 -12.256 1.00 37.59 281 ASP A C 1
ATOM 2191 O O . ASP A 1 281 ? 25.134 -4.240 -13.458 1.00 37.59 281 ASP A O 1
#